Protein AF-A0A0D8J5M2-F1 (afdb_monomer_lite)

Structure (mmCIF, N/CA/C/O backbone):
data_AF-A0A0D8J5M2-F1
#
_entry.id   AF-A0A0D8J5M2-F1
#
loop_
_atom_site.group_PDB
_atom_site.id
_atom_site.type_symbol
_atom_site.label_atom_id
_atom_site.label_alt_id
_atom_site.label_comp_id
_atom_site.label_asym_id
_atom_site.label_entity_id
_atom_site.label_seq_id
_atom_site.pdbx_PDB_ins_code
_atom_site.Cartn_x
_atom_site.Cartn_y
_atom_site.Cartn_z
_atom_site.occupancy
_atom_site.B_iso_or_equiv
_atom_site.auth_seq_id
_atom_site.auth_comp_id
_atom_site.auth_asym_id
_atom_site.auth_atom_id
_atom_site.pdbx_PDB_model_num
ATOM 1 N N . MET A 1 1 ? -8.593 21.822 -14.504 1.00 43.41 1 MET A N 1
ATOM 2 C CA . MET A 1 1 ? -7.827 20.597 -14.839 1.00 43.41 1 MET A CA 1
ATOM 3 C C . MET A 1 1 ? -6.381 20.779 -14.399 1.00 43.41 1 MET A C 1
ATOM 5 O O . MET A 1 1 ? -5.735 21.691 -14.901 1.00 43.41 1 MET A O 1
ATOM 9 N N . LYS A 1 2 ? -5.856 19.946 -13.490 1.00 53.78 2 LYS A N 1
ATOM 10 C CA . LYS A 1 2 ? -4.398 19.861 -13.276 1.00 53.78 2 LYS A CA 1
ATOM 11 C C . LYS A 1 2 ? -3.745 19.222 -14.510 1.00 53.78 2 LYS A C 1
ATOM 13 O O . LYS A 1 2 ? -4.396 18.479 -15.243 1.00 53.78 2 LYS A O 1
ATOM 18 N N . ASN A 1 3 ? -2.484 19.548 -14.799 1.00 74.19 3 ASN A N 1
ATOM 19 C CA . ASN A 1 3 ? -1.869 19.196 -16.083 1.00 74.19 3 ASN A CA 1
ATOM 20 C C . ASN A 1 3 ? -1.479 17.703 -16.158 1.00 74.19 3 ASN A C 1
ATOM 22 O O . ASN A 1 3 ? -0.356 17.325 -15.826 1.00 74.19 3 ASN A O 1
ATOM 26 N N . THR A 1 4 ? -2.390 16.873 -16.674 1.00 76.62 4 THR A N 1
ATOM 27 C CA . THR A 1 4 ? -2.242 15.424 -16.921 1.00 76.62 4 THR A CA 1
ATOM 28 C C . THR A 1 4 ? -0.937 15.035 -17.629 1.00 76.62 4 THR A C 1
ATOM 30 O O . THR A 1 4 ? -0.375 13.969 -17.362 1.00 76.62 4 THR A O 1
ATOM 33 N N . CYS A 1 5 ? -0.419 15.887 -18.524 1.00 77.38 5 CYS A N 1
ATOM 34 C CA . CYS A 1 5 ? 0.849 15.647 -19.217 1.00 77.38 5 CYS A CA 1
ATOM 35 C C . CYS A 1 5 ? 2.054 15.773 -18.267 1.00 77.38 5 CYS A C 1
ATOM 37 O O . CYS A 1 5 ? 3.007 15.002 -18.382 1.00 77.38 5 CYS A O 1
ATOM 39 N N . SER A 1 6 ? 1.984 16.687 -17.294 1.00 90.06 6 SER A N 1
ATOM 40 C CA . SER A 1 6 ? 2.981 16.828 -16.228 1.00 90.06 6 SER A CA 1
ATOM 41 C C . SER A 1 6 ? 2.978 15.606 -15.306 1.00 90.06 6 SER A C 1
ATOM 43 O O . SER A 1 6 ? 3.996 14.926 -15.199 1.00 90.06 6 SER A O 1
ATOM 45 N N . THR A 1 7 ? 1.814 15.231 -14.759 1.00 93.88 7 THR A N 1
ATOM 46 C CA . THR A 1 7 ? 1.646 14.062 -13.870 1.00 93.88 7 THR A CA 1
ATOM 47 C C . THR A 1 7 ? 2.188 12.773 -14.502 1.00 93.88 7 THR A C 1
ATOM 49 O O . THR A 1 7 ? 2.921 12.015 -13.869 1.00 93.88 7 THR A O 1
ATOM 52 N N . ARG A 1 8 ? 1.915 12.558 -15.799 1.00 95.81 8 ARG A N 1
ATOM 53 C CA . ARG A 1 8 ? 2.454 11.441 -16.599 1.00 95.81 8 ARG A CA 1
ATOM 54 C C . ARG A 1 8 ? 3.984 11.433 -16.701 1.00 95.81 8 ARG A C 1
ATOM 56 O O . ARG A 1 8 ? 4.577 10.353 -16.717 1.00 95.81 8 ARG A O 1
ATOM 63 N N . LYS A 1 9 ? 4.615 12.602 -16.852 1.00 95.06 9 LYS A N 1
ATOM 64 C CA . LYS A 1 9 ? 6.078 12.743 -16.952 1.00 95.06 9 LYS A CA 1
ATOM 65 C C . LYS A 1 9 ? 6.739 12.573 -15.583 1.00 95.06 9 LYS A C 1
ATOM 67 O O . LYS A 1 9 ? 7.709 11.828 -15.475 1.00 95.06 9 LYS A O 1
ATOM 72 N N . GLU A 1 10 ? 6.183 13.195 -14.546 1.00 96.06 10 GLU A N 1
ATOM 73 C CA . GLU A 1 10 ? 6.689 13.119 -13.172 1.00 96.06 10 GLU A CA 1
ATOM 74 C C . GLU A 1 10 ? 6.654 11.680 -12.640 1.00 96.06 10 GLU A C 1
ATOM 76 O O . GLU A 1 10 ? 7.694 11.162 -12.239 1.00 96.06 10 GLU A O 1
ATOM 81 N N . ALA A 1 11 ? 5.523 10.976 -12.758 1.00 97.44 11 ALA A N 1
ATOM 82 C CA . ALA A 1 11 ? 5.398 9.594 -12.287 1.00 97.44 11 ALA A CA 1
ATOM 83 C C . ALA A 1 11 ? 6.370 8.621 -12.990 1.00 97.44 11 ALA A C 1
ATOM 85 O O . ALA A 1 11 ? 6.873 7.678 -12.382 1.00 97.44 11 ALA A O 1
ATOM 86 N N . ARG A 1 12 ? 6.693 8.869 -14.270 1.00 97.12 12 ARG A N 1
ATOM 87 C CA . ARG A 1 12 ? 7.719 8.110 -15.010 1.00 97.12 12 ARG A CA 1
ATOM 88 C C . ARG A 1 12 ? 9.141 8.432 -14.566 1.00 97.12 12 ARG A C 1
ATOM 90 O O . ARG A 1 12 ? 9.951 7.519 -14.494 1.00 97.12 12 ARG A O 1
ATOM 97 N N . SER A 1 13 ? 9.439 9.699 -14.288 1.00 96.44 13 SER A N 1
ATOM 98 C CA . SER A 1 13 ? 10.747 10.132 -13.781 1.00 96.44 13 SER A CA 1
ATOM 99 C C . SER A 1 13 ? 11.024 9.540 -12.395 1.00 96.44 13 SER A C 1
ATOM 101 O O . SER A 1 13 ? 12.103 9.012 -12.138 1.00 96.44 13 SER A O 1
ATOM 103 N N . LEU A 1 14 ? 10.012 9.550 -11.523 1.00 96.88 14 LEU A N 1
ATOM 104 C CA . LEU A 1 14 ? 10.112 9.039 -10.158 1.00 96.88 14 LEU A CA 1
ATOM 105 C C . LEU A 1 14 ? 10.182 7.507 -10.087 1.00 96.88 14 LEU A C 1
ATOM 107 O O . LEU A 1 14 ? 10.837 6.998 -9.183 1.00 96.88 14 LEU A O 1
ATOM 111 N N . LEU A 1 15 ? 9.606 6.765 -11.049 1.00 96.94 15 LEU A N 1
ATOM 112 C CA . LEU A 1 15 ? 9.691 5.293 -11.097 1.00 96.94 15 LEU A CA 1
ATOM 113 C C . LEU A 1 15 ? 11.137 4.780 -10.990 1.00 96.94 15 LEU A C 1
ATOM 115 O O . LEU A 1 15 ? 11.392 3.793 -10.306 1.00 96.94 15 LEU A O 1
ATOM 119 N N . PHE A 1 16 ? 12.075 5.453 -11.662 1.00 92.00 16 PHE A N 1
ATOM 120 C CA . PHE A 1 16 ? 13.491 5.072 -11.689 1.00 92.00 16 PHE A CA 1
ATOM 121 C C . PHE A 1 16 ? 14.298 5.612 -10.496 1.00 92.00 16 PHE A C 1
ATOM 123 O O . PHE A 1 16 ? 15.480 5.306 -10.386 1.00 92.00 16 PHE A O 1
ATOM 130 N N . LYS A 1 17 ? 13.676 6.404 -9.610 1.00 92.81 17 LYS A N 1
ATOM 131 C CA . LYS A 1 17 ? 14.294 6.960 -8.393 1.00 92.81 17 LYS A CA 1
ATOM 132 C C . LYS A 1 17 ? 13.765 6.328 -7.102 1.00 92.81 17 LYS A C 1
ATOM 134 O O . LYS A 1 17 ? 14.523 6.169 -6.159 1.00 92.81 17 LYS A O 1
ATOM 139 N N . LEU A 1 18 ? 12.473 5.992 -7.068 1.00 94.81 18 LEU A N 1
ATOM 140 C CA . LEU A 1 18 ? 11.727 5.583 -5.868 1.00 94.81 18 LEU A CA 1
ATOM 141 C C . LEU A 1 18 ? 11.025 4.218 -6.022 1.00 94.81 18 LEU A C 1
ATOM 143 O O . LEU A 1 18 ? 10.258 3.798 -5.156 1.00 94.81 18 LEU A O 1
ATOM 147 N N . GLY A 1 19 ? 11.207 3.542 -7.160 1.00 96.19 19 GLY A N 1
ATOM 148 C CA . GLY A 1 19 ? 10.399 2.381 -7.529 1.00 96.19 19 GLY A CA 1
ATOM 149 C C . GLY A 1 19 ? 8.933 2.735 -7.801 1.00 96.19 19 GLY A C 1
ATOM 150 O O . GLY A 1 19 ? 8.537 3.899 -7.857 1.00 96.19 19 GLY A O 1
ATOM 151 N N . CYS A 1 20 ? 8.097 1.717 -8.021 1.00 97.75 20 CYS A N 1
ATOM 152 C CA . CYS A 1 20 ? 6.697 1.927 -8.398 1.00 97.75 20 CYS A CA 1
ATOM 153 C C . CYS A 1 20 ? 5.787 2.337 -7.231 1.00 97.75 20 CYS A C 1
ATOM 155 O O . CYS A 1 20 ? 4.764 2.969 -7.488 1.00 97.75 20 CYS A O 1
ATOM 157 N N . THR A 1 21 ? 6.155 2.024 -5.985 1.00 98.44 21 THR A N 1
ATOM 158 C CA . THR A 1 21 ? 5.413 2.453 -4.791 1.00 98.44 21 THR A CA 1
ATOM 159 C C . THR A 1 21 ? 5.675 3.920 -4.481 1.00 98.44 21 THR A C 1
ATOM 161 O O . THR A 1 21 ? 4.747 4.729 -4.539 1.00 98.44 21 THR A O 1
ATOM 164 N N . GLY A 1 22 ? 6.938 4.290 -4.252 1.00 98.00 22 GLY A N 1
ATOM 165 C CA . GLY A 1 22 ? 7.308 5.656 -3.889 1.00 98.00 22 GLY A CA 1
ATOM 166 C C . GLY A 1 22 ? 6.952 6.659 -4.981 1.00 98.00 22 GLY A C 1
ATOM 167 O O . GLY A 1 22 ? 6.474 7.742 -4.674 1.00 98.00 22 GLY A O 1
ATOM 168 N N . ALA A 1 23 ? 7.045 6.277 -6.260 1.00 98.25 23 ALA A N 1
ATOM 169 C CA . ALA A 1 23 ? 6.615 7.130 -7.367 1.00 98.25 23 ALA A CA 1
ATOM 170 C C . ALA A 1 23 ? 5.098 7.399 -7.413 1.00 98.25 23 ALA A C 1
ATOM 172 O O . ALA A 1 23 ? 4.704 8.477 -7.859 1.00 98.25 23 ALA A O 1
ATOM 173 N N . LEU A 1 24 ? 4.243 6.464 -6.973 1.00 98.44 24 LEU A N 1
ATOM 174 C CA . LEU A 1 24 ? 2.800 6.725 -6.863 1.00 98.44 24 LEU A CA 1
ATOM 175 C C . LEU A 1 24 ? 2.481 7.554 -5.624 1.00 98.44 24 LEU A C 1
ATOM 177 O O . LEU A 1 24 ? 1.751 8.537 -5.742 1.00 98.44 24 LEU A O 1
ATOM 181 N N . PHE A 1 25 ? 3.065 7.201 -4.475 1.00 98.62 25 PHE A N 1
ATOM 182 C CA . PHE A 1 25 ? 2.900 7.963 -3.239 1.00 98.62 25 PHE A CA 1
ATOM 183 C C . PHE A 1 25 ? 3.314 9.428 -3.444 1.00 98.62 25 PHE A C 1
ATOM 185 O O . PHE A 1 25 ? 2.508 10.328 -3.231 1.00 98.62 25 PHE A O 1
ATOM 192 N N . ALA A 1 26 ? 4.513 9.663 -3.983 1.00 98.19 26 ALA A N 1
ATOM 193 C CA . ALA A 1 26 ? 5.040 10.982 -4.323 1.00 98.19 26 ALA A CA 1
ATOM 194 C C . ALA A 1 26 ? 4.087 11.817 -5.191 1.00 98.19 26 ALA A C 1
ATOM 196 O O . ALA A 1 26 ? 3.911 13.010 -4.957 1.00 98.19 26 ALA A O 1
ATOM 197 N N . VAL A 1 27 ? 3.482 11.210 -6.217 1.00 98.06 27 VAL A N 1
ATOM 198 C CA . VAL A 1 27 ? 2.627 11.919 -7.182 1.00 98.06 27 VAL A CA 1
ATOM 199 C C . VAL A 1 27 ? 1.239 12.203 -6.616 1.00 98.06 27 VAL A C 1
ATOM 201 O O . VAL A 1 27 ? 0.724 13.305 -6.807 1.00 98.06 27 VAL A O 1
ATOM 204 N N . VAL A 1 28 ? 0.646 11.244 -5.901 1.00 98.00 28 VAL A N 1
ATOM 205 C CA . VAL A 1 28 ? -0.673 11.412 -5.280 1.00 98.00 28 VAL A CA 1
ATOM 206 C C . VAL A 1 28 ? -0.583 12.354 -4.074 1.00 98.00 28 VAL A C 1
ATOM 208 O O . VAL A 1 28 ? -1.384 13.275 -3.977 1.00 98.00 28 VAL A O 1
ATOM 211 N N . ASN A 1 29 ? 0.432 12.233 -3.213 1.00 96.94 29 ASN A N 1
ATOM 212 C CA . ASN A 1 29 ? 0.612 13.123 -2.059 1.00 96.94 29 ASN A CA 1
ATOM 213 C C . ASN A 1 29 ? 0.941 14.568 -2.505 1.00 96.94 29 ASN A C 1
ATOM 215 O O . ASN A 1 29 ? 0.326 15.520 -2.018 1.00 96.94 29 ASN A O 1
ATOM 219 N N . LYS A 1 30 ? 1.789 14.747 -3.538 1.00 96.88 30 LYS A N 1
ATOM 220 C CA . LYS A 1 30 ? 2.064 16.070 -4.145 1.00 96.88 30 LYS A CA 1
ATOM 221 C C . LYS A 1 30 ? 0.813 16.724 -4.711 1.00 96.88 30 LYS A C 1
ATOM 223 O O . LYS A 1 30 ? 0.696 17.948 -4.685 1.00 96.88 30 LYS A O 1
ATOM 228 N N . ASN A 1 31 ? -0.130 15.935 -5.221 1.00 95.94 31 ASN A N 1
ATOM 229 C CA . ASN A 1 31 ? -1.379 16.474 -5.735 1.00 95.94 31 ASN A CA 1
ATOM 230 C C . ASN A 1 31 ? -2.201 17.208 -4.656 1.00 95.94 31 ASN A C 1
ATOM 232 O O . ASN A 1 31 ? -2.911 18.162 -4.985 1.00 95.94 31 ASN A O 1
ATOM 236 N N . PHE A 1 32 ? -2.051 16.808 -3.392 1.00 95.50 32 PHE A N 1
ATOM 237 C CA . PHE A 1 32 ? -2.632 17.452 -2.211 1.00 95.50 32 PHE A CA 1
ATOM 238 C C . PHE A 1 32 ? -1.666 18.441 -1.525 1.00 95.50 32 PHE A C 1
ATOM 240 O O . PHE A 1 32 ? -1.864 18.830 -0.379 1.00 95.50 32 PHE A O 1
ATOM 247 N N . GLY A 1 33 ? -0.614 18.871 -2.232 1.00 95.19 33 GLY A N 1
ATOM 248 C CA . GLY A 1 33 ? 0.357 19.865 -1.764 1.00 95.19 33 GLY A CA 1
ATOM 249 C C . GLY A 1 33 ? 1.487 19.317 -0.889 1.00 95.19 33 GLY A C 1
ATOM 250 O O . GLY A 1 33 ? 2.296 20.105 -0.413 1.00 95.19 33 GLY A O 1
ATOM 251 N N . GLN A 1 34 ? 1.573 17.998 -0.688 1.00 94.81 34 GLN A N 1
ATOM 252 C CA . GLN A 1 34 ? 2.466 17.385 0.301 1.00 94.81 34 GLN A CA 1
ATOM 253 C C . GLN A 1 34 ? 3.622 16.603 -0.331 1.00 94.81 34 GLN A C 1
ATOM 255 O O . GLN A 1 34 ? 3.474 15.963 -1.372 1.00 94.81 34 GLN A O 1
ATOM 260 N N . ARG A 1 35 ? 4.788 16.613 0.317 1.00 91.44 35 ARG A N 1
ATOM 261 C CA . ARG A 1 35 ? 5.958 15.805 -0.054 1.00 91.44 35 ARG A CA 1
ATOM 262 C C . ARG A 1 35 ? 6.641 15.290 1.204 1.00 91.44 35 ARG A C 1
ATOM 264 O O . ARG A 1 35 ? 6.767 16.032 2.168 1.00 91.44 35 ARG A O 1
ATOM 271 N N . ASP A 1 36 ? 7.073 14.035 1.166 1.00 94.25 36 ASP A N 1
ATOM 272 C CA . ASP A 1 36 ? 7.697 13.352 2.298 1.00 94.25 36 ASP A CA 1
ATOM 273 C C . ASP A 1 36 ? 8.743 12.374 1.751 1.00 94.25 36 ASP A C 1
ATOM 275 O O . ASP A 1 36 ? 8.400 11.321 1.208 1.00 94.25 36 ASP A O 1
ATOM 279 N N . SER A 1 37 ? 10.021 12.758 1.825 1.00 92.44 37 SER A N 1
ATOM 280 C CA . SER A 1 37 ? 11.123 11.969 1.267 1.00 92.44 37 SER A CA 1
ATOM 281 C C . SER A 1 37 ? 11.340 10.658 2.009 1.00 92.44 37 SER A C 1
ATOM 283 O O . SER A 1 37 ? 11.702 9.668 1.375 1.00 92.44 37 SER A O 1
ATOM 285 N N . GLU A 1 38 ? 11.098 10.620 3.320 1.00 92.62 38 GLU A N 1
ATOM 286 C CA . GLU A 1 38 ? 11.387 9.439 4.129 1.00 92.62 38 GLU A CA 1
ATOM 287 C C . GLU A 1 38 ? 10.295 8.383 3.965 1.00 92.62 38 GLU A C 1
ATOM 289 O O . GLU A 1 38 ? 10.617 7.201 3.831 1.00 92.62 38 GLU A O 1
ATOM 294 N N . VAL A 1 39 ? 9.027 8.791 3.834 1.00 94.94 39 VAL A N 1
ATOM 295 C CA . VAL A 1 39 ? 7.952 7.879 3.417 1.00 94.94 39 VAL A CA 1
ATOM 296 C C . VAL A 1 39 ? 8.173 7.409 1.977 1.00 94.94 39 VAL A C 1
ATOM 298 O O . VAL A 1 39 ? 8.135 6.203 1.731 1.00 94.94 39 VAL A O 1
ATOM 301 N N . GLU A 1 40 ? 8.474 8.313 1.030 1.00 95.00 40 GLU A N 1
ATOM 302 C CA . GLU A 1 40 ? 8.782 7.961 -0.371 1.00 95.00 40 GLU A CA 1
ATOM 303 C C . GLU A 1 40 ? 9.868 6.871 -0.462 1.00 95.00 40 GLU A C 1
ATOM 305 O O . GLU A 1 40 ? 9.684 5.864 -1.153 1.00 95.00 40 GLU A O 1
ATOM 310 N N . LYS A 1 41 ? 10.959 7.044 0.289 1.00 92.25 41 LYS A N 1
ATOM 311 C CA . LYS A 1 41 ? 12.128 6.157 0.399 1.00 92.25 41 LYS A CA 1
ATOM 312 C C . LYS A 1 41 ? 11.809 4.817 1.075 1.00 92.25 41 LYS A C 1
ATOM 314 O O . LYS A 1 41 ? 12.138 3.762 0.530 1.00 92.25 41 LYS A O 1
ATOM 319 N N . ALA A 1 42 ? 11.113 4.832 2.214 1.00 96.06 42 ALA A N 1
ATOM 320 C CA . ALA A 1 42 ? 10.756 3.627 2.968 1.00 96.06 42 ALA A CA 1
ATOM 321 C C . ALA A 1 42 ? 9.792 2.684 2.219 1.00 96.06 42 ALA A C 1
ATOM 323 O O . ALA A 1 42 ? 9.697 1.503 2.549 1.00 96.06 42 ALA A O 1
ATOM 324 N N . THR A 1 43 ? 9.109 3.153 1.168 1.00 96.81 43 THR A N 1
ATOM 325 C CA . THR A 1 43 ? 8.201 2.309 0.369 1.00 96.81 43 THR A CA 1
ATOM 326 C C . THR A 1 43 ? 8.876 1.276 -0.552 1.00 96.81 43 THR A C 1
ATOM 328 O O . THR A 1 43 ? 8.174 0.430 -1.121 1.00 96.81 43 THR A O 1
ATOM 331 N N . GLY A 1 44 ? 10.207 1.317 -0.722 1.00 95.88 44 GLY A N 1
ATOM 332 C CA . GLY A 1 44 ? 10.963 0.445 -1.638 1.00 95.88 44 GLY A CA 1
ATOM 333 C C . GLY A 1 44 ? 10.583 -1.046 -1.554 1.00 95.88 44 GLY A C 1
ATOM 334 O O . GLY A 1 44 ? 10.165 -1.609 -2.571 1.00 95.88 44 GLY A O 1
ATOM 335 N N . PRO A 1 45 ? 10.594 -1.670 -0.358 1.00 97.38 45 PRO A N 1
ATOM 336 C CA . PRO A 1 45 ? 10.195 -3.066 -0.143 1.00 97.38 45 PRO A CA 1
ATOM 337 C C . PRO A 1 45 ? 8.768 -3.467 -0.557 1.00 97.38 45 PRO A C 1
ATOM 339 O O . PRO A 1 45 ? 8.501 -4.659 -0.680 1.00 97.38 45 PRO A O 1
ATOM 342 N N . LEU A 1 46 ? 7.845 -2.535 -0.826 1.00 98.00 46 LEU A N 1
ATOM 343 C CA . LEU A 1 46 ? 6.515 -2.866 -1.372 1.00 98.00 46 LEU A CA 1
ATOM 344 C C . LEU A 1 46 ? 6.516 -3.024 -2.908 1.00 98.00 46 LEU A C 1
ATOM 346 O O . LEU A 1 46 ? 5.561 -3.540 -3.498 1.00 98.00 46 LEU A O 1
ATOM 350 N N . CYS A 1 47 ? 7.595 -2.609 -3.577 1.00 97.12 47 CYS A N 1
ATOM 351 C CA . CYS A 1 47 ? 7.762 -2.768 -5.018 1.00 97.12 47 CYS A CA 1
ATOM 352 C C . CYS A 1 47 ? 7.930 -4.241 -5.432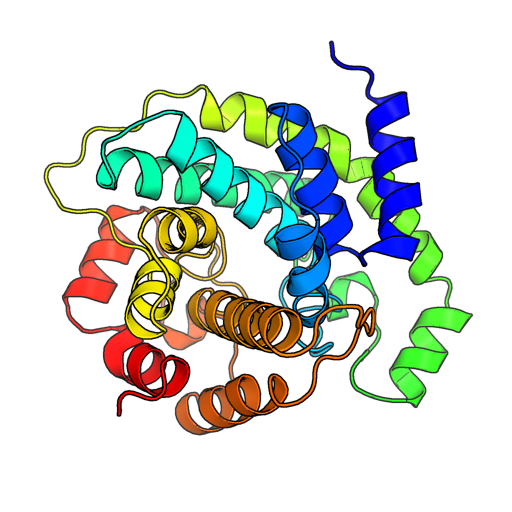 1.00 97.12 47 CYS A C 1
ATOM 354 O O . CYS A 1 47 ? 8.218 -5.128 -4.631 1.00 97.12 47 CYS A O 1
ATOM 356 N N . GLY A 1 48 ? 7.725 -4.515 -6.724 1.00 96.44 48 GLY A N 1
ATOM 357 C CA . GLY A 1 48 ? 7.791 -5.875 -7.275 1.00 96.44 48 GLY A CA 1
ATOM 358 C C . GLY A 1 48 ? 6.665 -6.808 -6.807 1.00 96.44 48 GLY A C 1
ATOM 359 O O . GLY A 1 48 ? 6.662 -7.973 -7.186 1.00 96.44 48 GLY A O 1
ATOM 360 N N . GLY A 1 49 ? 5.701 -6.300 -6.030 1.00 96.38 49 GLY A N 1
ATOM 361 C CA . GLY A 1 49 ? 4.587 -7.070 -5.481 1.00 96.38 49 GLY A CA 1
ATOM 362 C C . GLY A 1 49 ? 4.857 -7.597 -4.076 1.00 96.38 49 GLY A C 1
ATOM 363 O O . GLY A 1 49 ? 4.735 -8.799 -3.878 1.00 96.38 49 GLY A O 1
ATOM 364 N N . ILE A 1 50 ? 5.244 -6.689 -3.165 1.00 96.69 50 ILE A N 1
ATOM 365 C CA . ILE A 1 50 ? 5.779 -6.910 -1.807 1.00 96.69 50 ILE A CA 1
ATOM 366 C C . ILE A 1 50 ? 6.983 -7.871 -1.743 1.00 96.69 50 ILE A C 1
ATOM 368 O O . ILE A 1 50 ? 6.892 -9.052 -2.052 1.00 96.69 50 ILE A O 1
ATOM 372 N N . LEU A 1 51 ? 8.151 -7.335 -1.374 1.00 96.31 51 LEU A N 1
ATOM 373 C CA . LEU A 1 51 ? 9.444 -8.035 -1.304 1.00 96.31 51 LEU A CA 1
ATOM 374 C C . LEU A 1 51 ? 9.779 -8.849 -2.571 1.00 96.31 51 LEU A C 1
ATOM 376 O O . LEU A 1 51 ? 10.402 -9.905 -2.508 1.00 96.31 51 LEU A O 1
ATOM 380 N N . GLN A 1 52 ? 9.366 -8.322 -3.733 1.00 96.19 52 GLN A N 1
ATOM 381 C CA . GLN A 1 52 ? 9.496 -8.939 -5.062 1.00 96.19 52 GLN A CA 1
ATOM 382 C C . GLN A 1 52 ? 8.737 -10.271 -5.260 1.00 96.19 52 GLN A C 1
ATOM 384 O O . GLN A 1 52 ? 8.882 -10.903 -6.312 1.00 96.19 52 GLN A O 1
ATOM 389 N N . GLU A 1 53 ? 7.859 -10.652 -4.323 1.00 96.06 53 GLU A N 1
ATOM 390 C CA . GLU A 1 53 ? 7.042 -11.873 -4.391 1.00 96.06 53 GLU A CA 1
ATOM 391 C C . GLU A 1 53 ? 5.866 -11.787 -5.373 1.00 96.06 53 GLU A C 1
ATOM 393 O O . GLU A 1 53 ? 5.120 -12.746 -5.557 1.00 96.06 53 GLU A O 1
ATOM 398 N N . GLY A 1 54 ? 5.708 -10.672 -6.085 1.00 97.38 54 GLY A N 1
ATOM 399 C CA . GLY A 1 54 ? 4.815 -10.607 -7.232 1.00 97.38 54 GLY A CA 1
ATOM 400 C C . GLY A 1 54 ? 3.323 -10.491 -6.907 1.00 97.38 54 GLY A C 1
ATOM 401 O O . GLY A 1 54 ? 2.513 -10.551 -7.831 1.00 97.38 54 GLY A O 1
ATOM 402 N N . HIS A 1 55 ? 2.941 -10.276 -5.649 1.00 97.50 55 HIS A N 1
ATOM 403 C CA . HIS A 1 55 ? 1.558 -9.976 -5.271 1.00 97.50 55 HIS A CA 1
ATOM 404 C C . HIS A 1 55 ? 1.193 -8.507 -5.600 1.00 97.50 55 HIS A C 1
ATOM 406 O O . HIS A 1 55 ? 1.778 -7.904 -6.505 1.00 97.50 55 HIS A O 1
ATOM 412 N N . GLN A 1 56 ? 0.216 -7.934 -4.889 1.00 98.00 56 GLN A N 1
ATOM 413 C CA . GLN A 1 56 ? -0.344 -6.584 -5.053 1.00 98.00 56 GLN A CA 1
ATOM 414 C C . GLN A 1 56 ? 0.664 -5.526 -5.536 1.00 98.00 56 GLN A C 1
ATOM 416 O O . GLN A 1 56 ? 1.711 -5.308 -4.924 1.00 98.00 56 GLN A O 1
ATOM 421 N N . CYS A 1 57 ? 0.351 -4.859 -6.649 1.00 98.56 57 CYS A N 1
ATOM 422 C CA . CYS A 1 57 ? 1.260 -3.948 -7.339 1.00 98.56 57 CYS A CA 1
ATOM 423 C C . CYS A 1 57 ? 1.699 -2.770 -6.454 1.00 98.56 57 CYS A C 1
ATOM 425 O O . CYS A 1 57 ? 0.862 -2.085 -5.869 1.00 98.56 57 CYS A O 1
ATOM 427 N N . GLY A 1 58 ? 3.002 -2.451 -6.462 1.00 98.44 58 GLY A N 1
ATOM 428 C CA . GLY A 1 58 ? 3.574 -1.280 -5.776 1.00 98.44 58 GLY A CA 1
ATOM 429 C C . GLY A 1 58 ? 2.826 0.028 -6.045 1.00 98.44 58 GLY A C 1
ATOM 430 O O . GLY A 1 58 ? 2.627 0.825 -5.137 1.00 98.44 58 GLY A O 1
ATOM 431 N N . MET A 1 59 ? 2.304 0.214 -7.262 1.00 98.75 59 MET A N 1
ATOM 432 C CA . MET A 1 59 ? 1.508 1.398 -7.608 1.00 98.75 59 MET A CA 1
ATOM 433 C C . MET A 1 59 ? 0.269 1.556 -6.703 1.00 98.75 59 MET A C 1
ATOM 435 O O . MET A 1 59 ? -0.023 2.662 -6.255 1.00 98.75 59 MET A O 1
ATOM 439 N N . LEU A 1 60 ? -0.426 0.458 -6.387 1.00 98.81 60 LEU A N 1
ATOM 440 C CA . LEU A 1 60 ? -1.607 0.474 -5.520 1.00 98.81 60 LEU A CA 1
ATOM 441 C C . LEU A 1 60 ? -1.240 0.668 -4.047 1.00 98.81 60 LEU A C 1
ATOM 443 O O . LEU A 1 60 ? -1.892 1.466 -3.380 1.00 98.81 60 LEU A O 1
ATOM 447 N N . TRP A 1 61 ? -0.160 0.037 -3.568 1.00 98.81 61 TRP A N 1
ATOM 448 C CA . TRP A 1 61 ? 0.396 0.327 -2.240 1.00 98.81 61 TRP A CA 1
ATOM 449 C C . TRP A 1 61 ? 0.703 1.827 -2.077 1.00 98.81 61 TRP A C 1
ATOM 451 O O . TRP A 1 61 ? 0.298 2.439 -1.094 1.00 98.81 61 TRP A O 1
ATOM 461 N N . GLY A 1 62 ? 1.364 2.448 -3.060 1.00 98.75 62 GLY A N 1
ATOM 462 C CA . GLY A 1 62 ? 1.767 3.856 -2.987 1.00 98.75 62 GLY A CA 1
ATOM 463 C C . GLY A 1 62 ? 0.588 4.826 -3.053 1.00 98.75 62 GLY A C 1
ATOM 464 O O . GLY A 1 62 ? 0.540 5.798 -2.301 1.00 98.75 62 GLY A O 1
ATOM 465 N N . ALA A 1 63 ? -0.388 4.548 -3.921 1.00 98.81 63 ALA A N 1
ATOM 466 C CA . ALA A 1 63 ? -1.588 5.371 -4.044 1.00 98.81 63 ALA A CA 1
ATOM 467 C C . ALA A 1 63 ? -2.484 5.277 -2.794 1.00 98.81 63 ALA A C 1
ATOM 469 O O . ALA A 1 63 ? -2.951 6.305 -2.309 1.00 98.81 63 ALA A O 1
ATOM 470 N N . ALA A 1 64 ? -2.676 4.075 -2.235 1.00 98.81 64 ALA A N 1
ATOM 471 C CA . ALA A 1 64 ? -3.463 3.878 -1.016 1.00 98.81 64 ALA A CA 1
ATOM 472 C C . ALA A 1 64 ? -2.798 4.502 0.227 1.00 98.81 64 ALA A C 1
ATOM 474 O O . ALA A 1 64 ? -3.496 5.074 1.061 1.00 98.81 64 ALA A O 1
ATOM 475 N N . LEU A 1 65 ? -1.461 4.471 0.320 1.00 98.69 65 LEU A N 1
ATOM 476 C CA . LEU A 1 65 ? -0.705 5.137 1.390 1.00 98.69 65 LEU A CA 1
ATOM 477 C C . LEU A 1 65 ? -0.881 6.667 1.337 1.00 98.69 65 LEU A C 1
ATOM 479 O O . LEU A 1 65 ? -1.100 7.314 2.357 1.00 98.69 65 LEU A O 1
ATOM 483 N N . ALA A 1 66 ? -0.850 7.257 0.136 1.00 98.50 66 ALA A N 1
ATOM 484 C CA . ALA A 1 66 ? -1.093 8.690 -0.042 1.00 98.50 66 ALA A CA 1
ATOM 485 C C . ALA A 1 66 ? -2.561 9.076 0.217 1.00 98.50 66 ALA A C 1
ATOM 487 O O . ALA A 1 66 ? -2.824 10.156 0.743 1.00 98.50 66 ALA A O 1
ATOM 488 N N . ALA A 1 67 ? -3.512 8.193 -0.108 1.00 98.25 67 ALA A N 1
ATOM 489 C CA . ALA A 1 67 ? -4.922 8.382 0.224 1.00 98.25 67 ALA A CA 1
ATOM 490 C C . ALA A 1 67 ? -5.169 8.367 1.743 1.00 98.25 67 ALA A C 1
ATOM 492 O O . ALA A 1 67 ? -5.876 9.239 2.242 1.00 98.25 67 ALA A O 1
ATOM 493 N N . GLY A 1 68 ? -4.545 7.444 2.486 1.00 98.00 68 GLY A N 1
ATOM 494 C CA . GLY A 1 68 ? -4.603 7.429 3.953 1.00 98.00 68 GLY A CA 1
ATOM 495 C C . GLY A 1 68 ? -3.988 8.682 4.582 1.00 98.00 68 GLY A C 1
ATOM 496 O O . GLY A 1 68 ? -4.590 9.286 5.470 1.00 98.00 68 GLY A O 1
ATOM 497 N N . ALA A 1 69 ? -2.833 9.130 4.069 1.00 97.38 69 ALA A N 1
ATOM 498 C CA . ALA A 1 69 ? -2.193 10.372 4.511 1.00 97.38 69 ALA A CA 1
ATOM 499 C C . ALA A 1 69 ? -3.115 11.594 4.338 1.00 97.38 69 ALA A C 1
ATOM 501 O O . ALA A 1 69 ? -3.160 12.473 5.195 1.00 97.38 69 ALA A O 1
ATOM 502 N N . GLU A 1 70 ? -3.856 11.660 3.229 1.00 97.75 70 GLU A N 1
ATOM 503 C CA . GLU A 1 70 ? -4.770 12.765 2.940 1.00 97.75 70 GLU A CA 1
ATOM 504 C C . GLU A 1 70 ? -6.094 12.668 3.714 1.00 97.75 70 GLU A C 1
ATOM 506 O O . GLU A 1 70 ? -6.594 13.690 4.185 1.00 97.75 70 GLU A O 1
ATOM 511 N N . ALA A 1 71 ? -6.630 11.464 3.934 1.00 96.50 71 ALA A N 1
ATOM 512 C CA . ALA A 1 71 ? -7.804 11.259 4.784 1.00 96.50 71 ALA A CA 1
ATOM 513 C C . ALA A 1 71 ? -7.558 11.755 6.226 1.00 96.50 71 ALA A C 1
ATOM 515 O O . ALA A 1 71 ? -8.388 12.485 6.769 1.00 96.50 71 ALA A O 1
ATOM 516 N N . ASN A 1 72 ? -6.376 11.473 6.796 1.00 94.38 72 ASN A N 1
ATOM 517 C CA . ASN A 1 72 ? -5.947 11.964 8.118 1.00 94.38 72 ASN A CA 1
ATOM 518 C C . ASN A 1 72 ? -5.844 13.503 8.222 1.00 94.38 72 ASN A C 1
ATOM 520 O O . ASN A 1 72 ? -5.910 14.082 9.310 1.00 94.38 72 ASN A O 1
ATOM 524 N N . ARG A 1 73 ? -5.657 14.192 7.090 1.00 94.75 73 ARG A N 1
ATOM 525 C CA . ARG A 1 73 ? -5.592 15.660 7.039 1.00 94.75 73 ARG A CA 1
ATOM 526 C C . ARG A 1 73 ? -6.967 16.309 6.893 1.00 94.75 73 ARG A C 1
ATOM 528 O O . ARG A 1 73 ? -7.147 17.424 7.375 1.00 94.75 73 ARG A O 1
ATOM 535 N N . ARG A 1 74 ? -7.927 15.624 6.260 1.00 93.38 74 ARG A N 1
ATOM 536 C CA . ARG A 1 74 ? -9.273 16.152 5.961 1.00 93.38 74 ARG A CA 1
ATOM 537 C C . ARG A 1 74 ? -10.241 16.128 7.137 1.00 93.38 74 ARG A C 1
ATOM 539 O O . ARG A 1 74 ? -11.150 16.949 7.175 1.00 93.38 74 ARG A O 1
ATOM 546 N N . THR A 1 75 ? -10.052 15.223 8.091 1.00 90.44 75 THR A N 1
ATOM 547 C CA . THR A 1 75 ? -10.878 15.136 9.302 1.00 90.44 75 THR A CA 1
ATOM 548 C C . THR A 1 75 ? -10.018 14.847 10.531 1.00 90.44 75 THR A C 1
ATOM 550 O O . THR A 1 75 ? -8.891 14.370 10.417 1.00 90.44 75 THR A O 1
ATOM 553 N N . LYS A 1 76 ? -10.540 15.179 11.717 1.00 82.94 76 LYS A N 1
ATOM 554 C CA . LYS A 1 76 ? -9.942 14.836 13.018 1.00 82.94 76 LYS A CA 1
ATOM 555 C C . LYS A 1 76 ? -10.673 13.704 13.741 1.00 82.94 76 LYS A C 1
ATOM 557 O O . LYS A 1 76 ? -10.205 13.279 14.791 1.00 82.94 76 LYS A O 1
ATOM 562 N N . ASP A 1 77 ? -11.761 13.190 13.166 1.00 91.44 77 ASP A N 1
ATOM 563 C CA . ASP A 1 77 ? -12.377 11.936 13.600 1.00 91.44 77 ASP A CA 1
ATOM 564 C C . ASP A 1 77 ? -11.628 10.728 12.991 1.00 91.44 77 ASP A C 1
ATOM 566 O O . ASP A 1 77 ? -11.592 10.597 11.761 1.00 91.44 77 ASP A O 1
ATOM 570 N N . PRO A 1 78 ? -11.055 9.824 13.813 1.00 91.12 78 PRO A N 1
ATOM 571 C CA . PRO A 1 78 ? -10.411 8.608 13.329 1.00 91.12 78 PRO A CA 1
ATOM 572 C C . PRO A 1 78 ? -11.350 7.645 12.591 1.00 91.12 78 PRO A C 1
ATOM 574 O O . PRO A 1 78 ? -10.877 6.945 11.695 1.00 91.12 78 PRO A O 1
ATOM 577 N N . ASN A 1 79 ? -12.650 7.597 12.914 1.00 93.06 79 ASN A N 1
ATOM 578 C CA . ASN A 1 79 ? -13.596 6.701 12.236 1.00 93.06 79 ASN A CA 1
ATOM 579 C C . ASN A 1 79 ? -13.812 7.155 10.788 1.00 93.06 79 ASN A C 1
ATOM 581 O O . ASN A 1 79 ? -13.559 6.391 9.853 1.00 93.06 79 ASN A O 1
ATOM 585 N N . ALA A 1 80 ? -14.187 8.423 10.600 1.00 93.75 80 ALA A N 1
ATOM 586 C CA . ALA A 1 80 ? -14.313 9.060 9.296 1.00 93.75 80 ALA A CA 1
ATOM 587 C C . ALA A 1 80 ? -13.005 8.995 8.486 1.00 93.75 80 ALA A C 1
ATOM 589 O O . ALA A 1 80 ? -13.046 8.666 7.301 1.00 93.75 80 ALA A O 1
ATOM 590 N N . ALA A 1 81 ? -11.843 9.241 9.108 1.00 94.75 81 ALA A N 1
ATOM 591 C CA . ALA A 1 81 ? -10.545 9.126 8.436 1.00 94.75 81 ALA A CA 1
ATOM 592 C C . ALA A 1 81 ? -10.255 7.687 7.970 1.00 94.75 81 ALA A C 1
ATOM 594 O O . ALA A 1 81 ? -9.857 7.483 6.821 1.00 94.75 81 ALA A O 1
ATOM 595 N N . THR A 1 82 ? -10.504 6.687 8.824 1.00 96.44 82 THR A N 1
ATOM 596 C CA . THR A 1 82 ? -10.283 5.268 8.495 1.00 96.44 82 THR A CA 1
ATOM 597 C C . THR A 1 82 ? -11.217 4.823 7.373 1.00 96.44 82 THR A C 1
ATOM 599 O O . THR A 1 82 ? -10.758 4.242 6.391 1.00 96.44 82 THR A O 1
ATOM 602 N N . SER A 1 83 ? -12.512 5.139 7.474 1.00 96.19 83 SER A N 1
ATOM 603 C CA . SER A 1 83 ? -13.510 4.805 6.451 1.00 96.19 83 SER A CA 1
ATOM 604 C C . SER A 1 83 ? -13.164 5.441 5.098 1.00 96.19 83 SER A C 1
ATOM 606 O O . SER A 1 83 ? -13.097 4.743 4.085 1.00 96.19 83 SER A O 1
ATOM 608 N N . LEU A 1 84 ? -12.810 6.734 5.084 1.00 96.69 84 LEU A N 1
ATOM 609 C CA . LEU A 1 84 ? -12.434 7.468 3.871 1.00 96.69 84 LEU A CA 1
ATOM 610 C C . LEU A 1 84 ? -11.134 6.957 3.227 1.00 96.69 84 LEU A C 1
ATOM 612 O O . LEU A 1 84 ? -11.022 6.906 1.998 1.00 96.69 84 LEU A O 1
ATOM 616 N N . ALA A 1 85 ? -10.150 6.554 4.036 1.00 97.94 85 ALA A N 1
ATOM 617 C CA . ALA A 1 85 ? -8.921 5.934 3.549 1.00 97.94 85 ALA A CA 1
ATOM 618 C C . ALA A 1 85 ? -9.194 4.568 2.896 1.00 97.94 85 ALA A C 1
ATOM 620 O O . ALA A 1 85 ? -8.615 4.253 1.855 1.00 97.94 85 ALA A O 1
ATOM 621 N N . ILE A 1 86 ? -10.088 3.766 3.484 1.00 98.31 86 ILE A N 1
ATOM 622 C CA . ILE A 1 86 ? -10.472 2.443 2.975 1.00 98.31 86 ILE A CA 1
ATOM 623 C C . ILE A 1 86 ? -11.297 2.562 1.686 1.00 98.31 86 ILE A C 1
ATOM 625 O O . ILE A 1 86 ? -10.979 1.883 0.707 1.00 98.31 86 ILE A O 1
ATOM 629 N N . SER A 1 87 ? -12.306 3.435 1.642 1.00 97.56 87 SER A N 1
ATOM 630 C CA . SER A 1 87 ? -13.133 3.643 0.446 1.00 97.56 87 SER A CA 1
ATOM 631 C C . SER A 1 87 ? -12.326 4.239 -0.711 1.00 97.56 87 SER A C 1
ATOM 633 O O . SER A 1 87 ? -12.382 3.724 -1.825 1.00 97.56 87 SER A O 1
ATOM 635 N N . THR A 1 88 ? -11.457 5.221 -0.449 1.00 98.50 88 THR A N 1
ATOM 636 C CA . THR A 1 88 ? -10.546 5.752 -1.480 1.00 98.50 88 THR A CA 1
ATOM 637 C C . THR A 1 88 ? -9.574 4.682 -1.988 1.00 98.50 88 THR A C 1
ATOM 639 O O . THR A 1 88 ? -9.295 4.613 -3.185 1.00 98.50 88 THR A O 1
ATOM 642 N N . ALA A 1 89 ? -9.063 3.811 -1.111 1.00 98.75 89 ALA A N 1
ATOM 643 C CA . ALA A 1 89 ? -8.201 2.704 -1.521 1.00 98.75 89 ALA A CA 1
ATOM 644 C C . ALA A 1 89 ? -8.939 1.652 -2.372 1.00 98.75 89 ALA A C 1
ATOM 646 O O . ALA A 1 89 ? -8.320 1.061 -3.260 1.00 98.75 89 ALA A O 1
ATOM 647 N N . ARG A 1 90 ? -10.246 1.446 -2.154 1.00 98.56 90 ARG A N 1
ATOM 648 C CA . ARG A 1 90 ? -11.106 0.604 -3.004 1.00 98.56 90 ARG A CA 1
ATOM 649 C C . ARG A 1 90 ? -11.273 1.211 -4.392 1.00 98.56 90 ARG A C 1
ATOM 651 O O . ARG A 1 90 ? -10.917 0.572 -5.378 1.00 98.56 90 ARG A O 1
ATOM 658 N N . ASP A 1 91 ? -11.695 2.470 -4.454 1.00 98.62 91 ASP A N 1
ATOM 659 C CA . ASP A 1 91 ? -11.852 3.224 -5.700 1.00 98.62 91 ASP A CA 1
ATOM 660 C C . ASP A 1 91 ? -10.559 3.227 -6.539 1.00 98.62 91 ASP A C 1
ATOM 662 O O . ASP A 1 91 ? -10.596 3.126 -7.769 1.00 98.62 91 ASP A O 1
ATOM 666 N N . LEU A 1 92 ? -9.392 3.290 -5.884 1.00 98.81 92 LEU A N 1
ATOM 667 C CA . LEU A 1 92 ? -8.079 3.151 -6.522 1.00 98.81 92 LEU A CA 1
ATOM 668 C C . LEU A 1 92 ? -7.827 1.741 -7.086 1.00 98.81 92 LEU A C 1
ATOM 670 O O . LEU A 1 92 ? -7.304 1.628 -8.196 1.00 98.81 92 LEU A O 1
ATOM 674 N N . VAL A 1 93 ? -8.199 0.675 -6.371 1.00 98.62 93 VAL A N 1
ATOM 675 C CA . VAL A 1 93 ? -8.120 -0.708 -6.881 1.00 98.62 93 VAL A CA 1
ATOM 676 C C . VAL A 1 93 ? -9.017 -0.889 -8.109 1.00 98.62 93 VAL A C 1
ATOM 678 O O . VAL A 1 93 ? -8.556 -1.430 -9.116 1.00 98.62 93 VAL A O 1
ATOM 681 N N . ASP A 1 94 ? -10.243 -0.373 -8.085 1.00 98.06 94 ASP A N 1
ATOM 682 C CA . ASP A 1 94 ? -11.181 -0.491 -9.207 1.00 98.06 94 ASP A CA 1
ATOM 683 C C . ASP A 1 94 ? -10.728 0.327 -10.427 1.00 98.06 94 ASP A C 1
ATOM 685 O O . ASP A 1 94 ? -10.718 -0.176 -11.555 1.00 98.06 94 ASP A O 1
ATOM 689 N N . SER A 1 95 ? -10.230 1.546 -10.196 1.00 98.44 95 SER A N 1
ATOM 690 C CA . SER A 1 95 ? -9.552 2.389 -11.194 1.00 98.44 95 SER A CA 1
ATOM 691 C C . SER A 1 95 ? -8.360 1.673 -11.852 1.00 98.44 95 SER A C 1
ATOM 693 O O . SER A 1 95 ? -8.159 1.758 -13.068 1.00 98.44 95 SER A O 1
ATOM 695 N N . PHE A 1 96 ? -7.580 0.908 -11.081 1.00 98.56 96 PHE A N 1
ATOM 696 C CA . PHE A 1 96 ? -6.474 0.109 -11.615 1.00 98.56 96 PHE A CA 1
ATOM 697 C C . PHE A 1 96 ? -6.969 -1.111 -12.407 1.00 98.56 96 PHE A C 1
ATOM 699 O O . PHE A 1 96 ? -6.473 -1.357 -13.510 1.00 98.56 96 PHE A O 1
ATOM 706 N N . ASN A 1 97 ? -7.964 -1.843 -11.893 1.00 96.69 97 ASN A N 1
ATOM 707 C CA . ASN A 1 97 ? -8.559 -3.016 -12.546 1.00 96.69 97 ASN A CA 1
ATOM 708 C C . ASN A 1 97 ? -9.126 -2.679 -13.933 1.00 96.69 97 ASN A C 1
ATOM 710 O O . ASN A 1 97 ? -8.849 -3.390 -14.901 1.00 96.69 97 ASN A O 1
ATOM 714 N N . GLN A 1 98 ? -9.824 -1.544 -14.063 1.00 96.12 98 GLN A N 1
ATOM 715 C CA . GLN A 1 98 ? -10.328 -1.032 -15.348 1.00 96.12 98 GLN A CA 1
ATOM 716 C C . GLN A 1 98 ? -9.213 -0.806 -16.386 1.00 96.12 98 GLN A C 1
ATOM 718 O O . GLN A 1 98 ? -9.451 -0.908 -17.590 1.00 96.12 98 GLN A O 1
ATOM 723 N N . ARG A 1 99 ? -7.977 -0.525 -15.949 1.00 94.06 99 ARG A N 1
ATOM 724 C CA . ARG A 1 99 ? -6.812 -0.405 -16.838 1.00 94.06 99 ARG A CA 1
ATOM 725 C C . ARG A 1 99 ? -6.055 -1.718 -17.043 1.00 94.06 99 ARG A C 1
ATOM 727 O O . ARG A 1 99 ? -5.403 -1.879 -18.081 1.00 94.06 99 ARG A O 1
ATOM 734 N N . LYS A 1 100 ? -6.053 -2.618 -16.062 1.00 92.81 100 LYS A N 1
ATOM 735 C CA . LYS A 1 100 ? -5.226 -3.824 -16.073 1.00 92.81 100 LYS A CA 1
ATOM 736 C C . LYS A 1 100 ? -5.901 -4.955 -15.298 1.00 92.81 100 LYS A C 1
ATOM 738 O O . LYS A 1 100 ? -6.022 -4.899 -14.085 1.00 92.81 100 LYS A O 1
ATOM 743 N N . SER A 1 101 ? -6.204 -6.031 -16.025 1.00 88.69 101 SER A N 1
ATOM 744 C CA . SER A 1 101 ? -6.932 -7.245 -15.611 1.00 88.69 101 SER A CA 1
ATOM 745 C C . SER A 1 101 ? -6.329 -8.097 -14.474 1.00 88.69 101 SER A C 1
ATOM 747 O O . SER A 1 101 ? -6.710 -9.252 -14.321 1.00 88.69 101 SER A O 1
ATOM 749 N N . SER A 1 102 ? -5.337 -7.595 -13.743 1.00 95.75 102 SER A N 1
ATOM 750 C CA . SER A 1 102 ? -4.868 -8.151 -12.470 1.00 95.75 102 SER A CA 1
ATOM 751 C C . SER A 1 102 ? -4.067 -7.078 -11.740 1.00 95.75 102 SER A C 1
ATOM 753 O O . SER A 1 102 ? -3.251 -6.376 -12.350 1.00 95.75 102 SER A O 1
ATOM 755 N N . VAL A 1 103 ? -4.270 -6.991 -10.428 1.00 97.12 103 VAL A N 1
ATOM 756 C CA . VAL A 1 103 ? -3.507 -6.132 -9.516 1.00 97.12 103 VAL A CA 1
ATOM 757 C C . VAL A 1 103 ? -2.173 -6.748 -9.079 1.00 97.12 103 VAL A C 1
ATOM 759 O O . VAL A 1 103 ? -1.335 -6.033 -8.534 1.00 97.12 103 VAL A O 1
ATOM 762 N N . ASN A 1 104 ? -1.921 -8.036 -9.334 1.00 98.06 104 ASN A N 1
ATOM 763 C CA . ASN A 1 104 ? -0.694 -8.717 -8.911 1.00 98.06 104 ASN A CA 1
ATOM 764 C C . ASN A 1 104 ? 0.484 -8.440 -9.862 1.00 98.06 104 ASN A C 1
ATOM 766 O O . ASN A 1 104 ? 0.394 -8.575 -11.084 1.00 98.06 104 ASN A O 1
ATOM 770 N N . CYS A 1 105 ? 1.643 -8.078 -9.310 1.00 98.00 105 CYS A N 1
ATOM 771 C CA . CYS A 1 105 ? 2.828 -7.703 -10.080 1.00 98.00 105 CYS A CA 1
ATOM 772 C C . CYS A 1 105 ? 3.390 -8.864 -10.927 1.00 98.00 105 CYS A C 1
ATOM 774 O O . CYS A 1 105 ? 3.901 -8.624 -12.025 1.00 98.00 105 CYS A O 1
ATOM 776 N N . ARG A 1 106 ? 3.244 -10.118 -10.477 1.00 97.38 106 ARG A N 1
ATOM 777 C CA . ARG A 1 106 ? 3.633 -11.331 -11.215 1.00 97.38 106 ARG A CA 1
ATOM 778 C C . ARG A 1 106 ? 2.821 -11.464 -12.504 1.00 97.38 106 ARG A C 1
ATOM 780 O O . ARG A 1 106 ? 3.425 -11.656 -13.552 1.00 97.38 106 ARG A O 1
ATOM 787 N N . ASP A 1 107 ? 1.513 -11.225 -12.459 1.00 97.00 107 ASP A N 1
ATOM 788 C CA . ASP A 1 107 ? 0.580 -11.300 -13.601 1.00 97.00 107 ASP A CA 1
ATOM 789 C C . ASP A 1 107 ? 0.675 -10.069 -14.523 1.00 97.00 107 ASP A C 1
ATOM 791 O O . ASP A 1 107 ? 0.413 -10.111 -15.729 1.00 97.00 107 ASP A O 1
ATOM 795 N N . ILE A 1 108 ? 1.047 -8.918 -13.958 1.00 97.00 108 ILE A N 1
ATOM 796 C CA . ILE A 1 108 ? 1.321 -7.701 -14.729 1.00 97.00 10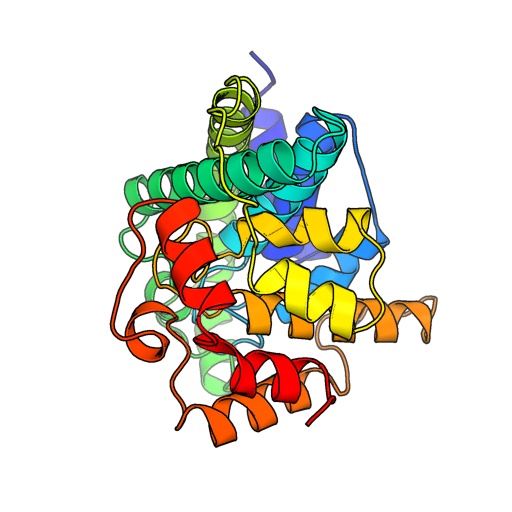8 ILE A CA 1
ATOM 797 C C . ILE A 1 108 ? 2.600 -7.865 -15.563 1.00 97.00 108 ILE A C 1
ATOM 799 O O . ILE A 1 108 ? 2.680 -7.342 -16.678 1.00 97.00 108 ILE A O 1
ATOM 803 N N . THR A 1 109 ? 3.602 -8.580 -15.040 1.00 96.88 109 THR A N 1
ATOM 804 C CA . THR A 1 109 ? 4.952 -8.647 -15.625 1.00 96.88 109 THR A CA 1
ATOM 805 C C . THR A 1 109 ? 5.283 -9.983 -16.297 1.00 96.88 109 THR A C 1
ATOM 807 O O . THR A 1 109 ? 6.097 -10.006 -17.218 1.00 96.88 109 THR A O 1
ATOM 810 N N . ASN A 1 110 ? 4.635 -11.082 -15.915 1.00 95.88 110 ASN A N 1
ATOM 811 C CA . ASN A 1 110 ? 4.970 -12.477 -16.237 1.00 95.88 110 ASN A CA 1
ATOM 812 C C . ASN A 1 110 ? 6.408 -12.871 -15.820 1.00 95.88 110 ASN A C 1
ATOM 814 O O . ASN A 1 110 ? 7.071 -13.669 -16.498 1.00 95.88 110 ASN A O 1
ATOM 818 N N . CYS A 1 111 ? 6.892 -12.302 -14.709 1.00 95.19 111 CYS A N 1
ATOM 819 C CA . CYS A 1 111 ? 8.242 -12.483 -14.166 1.00 95.19 111 CYS A CA 1
ATOM 820 C C . CYS A 1 111 ? 8.212 -12.740 -12.650 1.00 95.19 111 CYS A C 1
ATOM 822 O O . CYS A 1 111 ? 7.537 -12.024 -11.914 1.00 95.19 111 CYS A O 1
ATOM 824 N N . ASN A 1 112 ? 8.996 -13.714 -12.173 1.00 94.50 112 ASN A N 1
ATOM 825 C CA . ASN A 1 112 ? 9.237 -13.899 -10.742 1.00 94.50 112 ASN A CA 1
ATOM 826 C C . ASN A 1 112 ? 10.415 -13.022 -10.290 1.00 94.50 112 ASN A C 1
ATOM 828 O O . ASN A 1 112 ? 11.562 -13.433 -10.411 1.00 94.50 112 ASN A O 1
ATOM 832 N N . GLN A 1 113 ? 10.148 -11.806 -9.814 1.00 92.44 113 GLN A N 1
ATOM 833 C CA . GLN A 1 113 ? 11.208 -10.836 -9.506 1.00 92.44 113 GLN A CA 1
ATOM 834 C C . GLN A 1 113 ? 12.086 -11.248 -8.308 1.00 92.44 113 GLN A C 1
ATOM 836 O O . GLN A 1 113 ? 13.220 -10.791 -8.224 1.00 92.44 113 GLN A O 1
ATOM 841 N N . LYS A 1 114 ? 11.628 -12.173 -7.453 1.00 92.31 114 LYS A N 1
ATOM 842 C CA . LYS A 1 114 ? 12.434 -12.767 -6.377 1.00 92.31 114 LYS A CA 1
ATOM 843 C C . LYS A 1 114 ? 13.623 -13.610 -6.873 1.00 92.31 114 LYS A C 1
ATOM 845 O O . LYS A 1 114 ? 14.608 -13.745 -6.157 1.00 92.31 114 LYS A O 1
ATOM 850 N N . SER A 1 115 ? 13.564 -14.188 -8.082 1.00 94.25 115 SER A N 1
ATOM 851 C CA . SER A 1 115 ? 14.640 -15.049 -8.605 1.00 94.25 115 SER A CA 1
ATOM 852 C C . SER A 1 115 ? 15.543 -14.330 -9.610 1.00 94.25 115 SER A C 1
ATOM 854 O O . SER A 1 115 ? 15.072 -13.560 -10.445 1.00 94.25 115 SER A O 1
ATOM 856 N N . VAL A 1 116 ? 16.847 -14.635 -9.592 1.00 93.81 116 VAL A N 1
ATOM 857 C CA . VAL A 1 116 ? 17.857 -14.008 -10.473 1.00 93.81 116 VAL A CA 1
ATOM 858 C C . VAL A 1 116 ? 17.475 -14.130 -11.955 1.00 93.81 116 VAL A C 1
ATOM 860 O O . VAL A 1 116 ? 17.424 -13.132 -12.673 1.00 93.81 116 VAL A O 1
ATOM 863 N N . LEU A 1 117 ? 17.102 -15.334 -12.407 1.00 95.62 117 LEU A N 1
ATOM 864 C CA . LEU A 1 117 ? 16.624 -15.566 -13.778 1.00 95.62 117 LEU A CA 1
ATOM 865 C C . LEU A 1 117 ? 15.336 -14.782 -14.091 1.00 95.62 117 LEU A C 1
ATOM 867 O O . LEU A 1 117 ? 15.142 -14.328 -15.218 1.00 95.62 117 LEU A O 1
ATOM 871 N N . GLY A 1 118 ? 14.458 -14.593 -13.104 1.00 95.12 118 GLY A N 1
ATOM 872 C CA . GLY A 1 118 ? 13.233 -13.813 -13.247 1.00 95.12 118 GLY A CA 1
ATOM 873 C C . GLY A 1 118 ? 13.467 -12.300 -13.306 1.00 95.12 118 GLY A C 1
ATOM 874 O O . GLY A 1 118 ? 12.758 -11.622 -14.055 1.00 95.12 118 GLY A O 1
ATOM 875 N N . GLN A 1 119 ? 14.491 -11.779 -12.619 1.00 93.19 119 GLN A N 1
ATOM 876 C CA . GLN A 1 119 ? 14.963 -10.398 -12.777 1.00 93.19 119 GLN A CA 1
ATOM 877 C C . GLN A 1 119 ? 15.609 -10.183 -14.150 1.00 93.19 119 GLN A C 1
ATOM 879 O O . GLN A 1 119 ? 15.220 -9.255 -14.859 1.00 93.19 119 GLN A O 1
ATOM 884 N N . ILE A 1 120 ? 16.505 -11.078 -14.586 1.00 95.94 120 ILE A N 1
ATOM 885 C CA . ILE A 1 120 ? 17.089 -11.038 -15.939 1.00 95.94 120 ILE A CA 1
ATOM 886 C C . ILE A 1 120 ? 15.965 -11.019 -16.987 1.00 95.94 120 ILE A C 1
ATOM 888 O O . ILE A 1 120 ? 15.905 -10.107 -17.813 1.00 95.94 120 ILE A O 1
ATOM 892 N N . LYS A 1 121 ? 14.998 -11.947 -16.887 1.00 95.88 121 LYS A N 1
ATOM 893 C CA . LYS A 1 121 ? 13.800 -11.991 -17.742 1.00 95.88 121 LYS A CA 1
ATOM 894 C C . LYS A 1 121 ? 13.014 -10.676 -17.709 1.00 95.88 121 LYS A C 1
ATOM 896 O O . LYS A 1 121 ? 12.561 -10.220 -18.758 1.00 95.88 121 LYS A O 1
ATOM 901 N N . PHE A 1 122 ? 12.822 -10.072 -16.533 1.00 95.69 122 PHE A N 1
ATOM 902 C CA . PHE A 1 122 ? 12.102 -8.804 -16.373 1.00 95.69 122 PHE A CA 1
ATOM 903 C C . PHE A 1 122 ? 12.768 -7.680 -17.176 1.00 95.69 122 PHE A C 1
ATOM 905 O O . PHE A 1 122 ? 12.092 -7.045 -17.990 1.00 95.69 122 PHE A O 1
ATOM 912 N N . PHE A 1 123 ? 14.083 -7.492 -17.031 1.00 94.56 123 PHE A N 1
ATOM 913 C CA . PHE A 1 123 ? 14.821 -6.471 -17.778 1.00 94.56 123 PHE A CA 1
ATOM 914 C C . PHE A 1 123 ? 14.811 -6.730 -19.293 1.00 94.56 123 PHE A C 1
ATOM 916 O O . PHE A 1 123 ? 14.364 -5.859 -20.043 1.00 94.56 123 PHE A O 1
ATOM 923 N N . ILE A 1 124 ? 15.215 -7.922 -19.754 1.00 96.06 124 ILE A N 1
ATOM 924 C CA . ILE A 1 124 ? 15.368 -8.189 -21.199 1.00 96.06 124 ILE 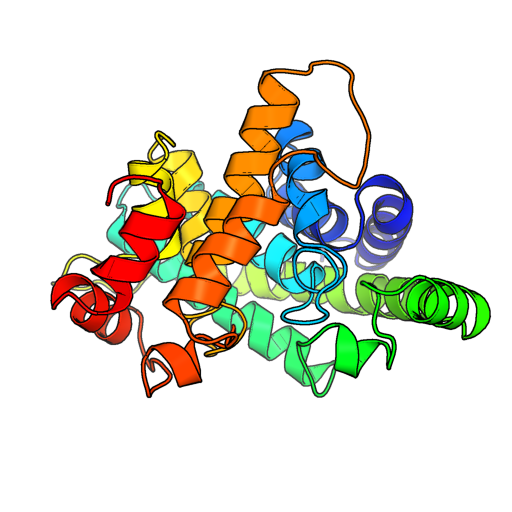A CA 1
ATOM 925 C C . ILE A 1 124 ? 14.033 -8.248 -21.957 1.00 96.06 124 ILE A C 1
ATOM 927 O O . ILE A 1 124 ? 13.975 -7.861 -23.119 1.00 96.06 124 ILE A O 1
ATOM 931 N N . SER A 1 125 ? 12.929 -8.657 -21.314 1.00 93.94 125 SER A N 1
ATOM 932 C CA . SER A 1 125 ? 11.599 -8.704 -21.956 1.00 93.94 125 SER A CA 1
ATOM 933 C C . SER A 1 125 ? 10.815 -7.381 -21.872 1.00 93.94 125 SER A C 1
ATOM 935 O O . SER A 1 125 ? 9.582 -7.361 -21.948 1.00 93.94 125 SER A O 1
ATOM 937 N N . GLY A 1 126 ? 11.522 -6.257 -21.699 1.00 94.81 126 GLY A N 1
ATOM 938 C CA . GLY A 1 126 ? 10.968 -4.900 -21.785 1.00 94.81 126 GLY A CA 1
ATOM 939 C C . GLY A 1 126 ? 9.977 -4.533 -20.675 1.00 94.81 126 GLY A C 1
ATOM 940 O O . GLY A 1 126 ? 9.244 -3.546 -20.798 1.00 94.81 126 GLY A O 1
ATOM 941 N N . LYS A 1 127 ? 9.921 -5.303 -19.582 1.00 95.50 127 LYS A N 1
ATOM 942 C CA . LYS A 1 127 ? 8.955 -5.088 -18.496 1.00 95.50 127 LYS A CA 1
ATOM 943 C C . LYS A 1 127 ? 9.158 -3.762 -17.748 1.00 95.50 127 LYS A C 1
ATOM 945 O O . LYS A 1 127 ? 8.135 -3.124 -17.505 1.00 95.50 127 LYS A O 1
ATOM 950 N N . PRO A 1 128 ? 10.387 -3.248 -17.502 1.00 95.75 128 PRO A N 1
ATOM 951 C CA . PRO A 1 128 ? 10.587 -1.882 -17.012 1.00 95.75 128 PRO A CA 1
ATOM 952 C C . PRO A 1 128 ? 9.863 -0.825 -17.855 1.00 95.75 128 PRO A C 1
ATOM 954 O O . PRO A 1 128 ? 9.173 0.035 -17.312 1.00 95.75 128 PRO A O 1
ATOM 957 N N . LEU A 1 129 ? 9.937 -0.926 -19.190 1.00 96.62 129 LEU A N 1
ATOM 958 C CA . LEU A 1 129 ? 9.261 0.003 -20.102 1.00 96.62 129 LEU A CA 1
ATOM 959 C C . LEU A 1 129 ? 7.737 -0.151 -20.055 1.00 96.62 129 LEU A C 1
ATOM 961 O O . LEU A 1 129 ? 7.017 0.836 -20.186 1.00 96.62 129 LEU A O 1
ATOM 965 N N . ASN A 1 130 ? 7.225 -1.362 -19.835 1.00 96.62 130 ASN A N 1
ATOM 966 C CA . ASN A 1 130 ? 5.789 -1.594 -19.677 1.00 96.62 130 ASN A CA 1
ATOM 967 C C . ASN A 1 130 ? 5.265 -1.086 -18.324 1.00 96.62 130 ASN A C 1
ATOM 969 O O . ASN A 1 130 ? 4.212 -0.451 -18.295 1.00 96.62 130 ASN A O 1
ATOM 973 N N . CYS A 1 131 ? 6.033 -1.224 -17.241 1.00 97.94 131 CYS A N 1
ATOM 974 C CA . CYS A 1 131 ? 5.757 -0.567 -15.962 1.00 97.94 131 CYS A CA 1
ATOM 975 C C . CYS A 1 131 ? 5.801 0.967 -16.098 1.00 97.94 131 CYS A C 1
ATOM 977 O O . CYS A 1 131 ? 4.878 1.638 -15.643 1.00 97.94 131 CYS A O 1
ATOM 979 N N . ALA A 1 132 ? 6.790 1.528 -16.809 1.00 98.00 132 ALA A N 1
ATOM 980 C CA . ALA A 1 132 ? 6.880 2.962 -17.113 1.00 98.00 132 ALA A CA 1
ATOM 981 C C . ALA A 1 132 ? 5.711 3.465 -17.991 1.00 98.00 132 ALA A C 1
ATOM 983 O O . ALA A 1 132 ? 5.202 4.581 -17.824 1.00 98.00 132 ALA A O 1
ATOM 984 N N . ARG A 1 133 ? 5.228 2.639 -18.927 1.00 97.44 133 ARG A N 1
ATOM 985 C CA . ARG A 1 133 ? 4.016 2.921 -19.712 1.00 97.44 133 ARG A CA 1
ATOM 986 C C . ARG A 1 133 ? 2.772 2.924 -18.824 1.00 97.44 133 ARG A C 1
ATOM 988 O O . ARG A 1 133 ? 1.999 3.874 -18.940 1.00 97.44 133 ARG A O 1
ATOM 995 N N . LEU A 1 134 ? 2.622 1.928 -17.945 1.00 98.25 134 LEU A N 1
ATOM 996 C CA . LEU A 1 134 ? 1.496 1.767 -17.019 1.00 98.25 134 LEU A CA 1
ATOM 997 C C . LEU A 1 134 ? 1.418 2.914 -16.003 1.00 98.25 134 LEU A C 1
ATOM 999 O O . LEU A 1 134 ? 0.397 3.593 -15.970 1.00 98.25 134 LEU A O 1
ATOM 1003 N N . ILE A 1 135 ? 2.499 3.217 -15.274 1.00 98.31 135 ILE A N 1
ATOM 1004 C CA . ILE A 1 135 ? 2.523 4.317 -14.291 1.00 98.31 135 ILE A CA 1
ATOM 1005 C C . ILE A 1 135 ? 2.183 5.667 -14.936 1.00 98.31 135 ILE A C 1
ATOM 1007 O O . ILE A 1 135 ? 1.348 6.408 -14.433 1.00 98.31 135 ILE A O 1
ATOM 1011 N N . GLY A 1 136 ? 2.734 5.959 -16.120 1.00 97.81 136 GLY A N 1
ATOM 1012 C CA . GLY A 1 136 ? 2.420 7.191 -16.852 1.00 97.81 136 GLY A CA 1
ATOM 1013 C C . GLY A 1 136 ? 1.026 7.218 -17.499 1.00 97.81 136 GLY A C 1
ATOM 1014 O O . GLY A 1 136 ? 0.632 8.252 -18.040 1.00 97.81 136 GLY A O 1
ATOM 1015 N N . ARG A 1 137 ? 0.285 6.103 -17.500 1.00 97.38 137 ARG A N 1
ATOM 1016 C CA . ARG A 1 137 ? -1.137 6.067 -17.874 1.00 97.38 137 ARG A CA 1
ATOM 1017 C C . ARG A 1 137 ? -2.032 6.192 -16.644 1.00 97.38 137 ARG A C 1
ATOM 1019 O O . ARG A 1 137 ? -2.942 7.005 -16.692 1.00 97.38 137 ARG A O 1
ATOM 1026 N N . TRP A 1 138 ? -1.731 5.454 -15.575 1.00 98.44 138 TRP A N 1
ATOM 1027 C CA . TRP A 1 138 ? -2.581 5.359 -14.388 1.00 98.44 138 TRP A CA 1
ATOM 1028 C C . TRP A 1 138 ? -2.361 6.460 -13.345 1.00 98.44 138 TRP A C 1
ATOM 1030 O O . TRP A 1 138 ? -3.321 6.866 -12.714 1.00 98.44 138 TRP A O 1
ATOM 1040 N N . ALA A 1 139 ? -1.157 7.016 -13.166 1.00 98.50 139 ALA A N 1
ATOM 1041 C CA . ALA A 1 139 ? -0.925 8.020 -12.114 1.00 98.50 139 ALA A CA 1
ATOM 1042 C C . ALA A 1 139 ? -1.849 9.266 -12.180 1.00 98.50 139 ALA A C 1
ATOM 1044 O O . ALA A 1 139 ? -2.258 9.735 -11.120 1.00 98.50 139 ALA A O 1
ATOM 1045 N N . PRO A 1 140 ? -2.242 9.798 -13.360 1.00 98.12 140 PRO A N 1
ATOM 1046 C CA . PRO A 1 140 ? -3.270 10.840 -13.434 1.00 98.12 140 PRO A CA 1
ATOM 1047 C C . PRO A 1 140 ? -4.671 10.360 -13.030 1.00 98.12 140 PRO A C 1
ATOM 1049 O O . PRO A 1 140 ? -5.424 11.125 -12.443 1.00 98.12 140 PRO A O 1
ATOM 1052 N N . GLU A 1 141 ? -5.014 9.105 -13.319 1.00 98.25 141 GLU A N 1
ATOM 1053 C CA . GLU A 1 141 ? -6.298 8.507 -12.934 1.00 98.25 141 GLU A CA 1
ATOM 1054 C C . GLU A 1 141 ? -6.322 8.220 -11.434 1.00 98.25 141 GLU A C 1
ATOM 1056 O O . GLU A 1 141 ? -7.280 8.599 -10.783 1.00 98.25 141 GLU A O 1
ATOM 1061 N N . ALA A 1 142 ? -5.241 7.687 -10.856 1.00 98.50 142 ALA A N 1
ATOM 1062 C CA . ALA A 1 142 ? -5.073 7.550 -9.411 1.00 98.50 142 ALA A CA 1
ATOM 1063 C C . ALA A 1 142 ? -5.233 8.899 -8.686 1.00 98.50 142 ALA A C 1
ATOM 1065 O O . ALA A 1 142 ? -5.909 8.974 -7.665 1.00 98.50 142 ALA A O 1
ATOM 1066 N N . VAL A 1 143 ? -4.671 9.978 -9.248 1.00 98.50 143 VAL A N 1
ATOM 1067 C CA . VAL A 1 143 ? -4.879 11.348 -8.756 1.00 98.50 143 VAL A CA 1
ATOM 1068 C C . VAL A 1 143 ? -6.354 11.754 -8.823 1.00 98.50 143 VAL A C 1
ATOM 1070 O O . VAL A 1 143 ? -6.904 12.135 -7.798 1.00 98.50 143 VAL A O 1
ATOM 1073 N N . THR A 1 144 ? -7.020 11.647 -9.976 1.00 98.00 144 THR A N 1
ATOM 1074 C CA . THR A 1 144 ? -8.429 12.064 -10.116 1.00 98.00 144 THR A CA 1
ATOM 1075 C C . THR A 1 144 ? -9.397 11.184 -9.314 1.00 98.00 144 THR A C 1
ATOM 1077 O O . THR A 1 144 ? -10.354 11.696 -8.738 1.00 98.00 144 THR A O 1
ATOM 1080 N N . THR A 1 145 ? -9.135 9.880 -9.216 1.00 98.50 145 THR A N 1
ATOM 1081 C CA . THR A 1 145 ? -9.852 8.944 -8.343 1.00 98.50 145 THR A CA 1
ATOM 1082 C C . THR A 1 145 ? -9.711 9.365 -6.882 1.00 98.50 145 THR A C 1
ATOM 1084 O O . THR A 1 145 ? -10.723 9.515 -6.199 1.00 98.50 145 THR A O 1
ATOM 1087 N N . ALA A 1 146 ? -8.487 9.621 -6.407 1.00 98.31 146 ALA A N 1
ATOM 1088 C CA . ALA A 1 146 ? -8.253 10.082 -5.042 1.00 98.31 146 ALA A CA 1
ATOM 1089 C C . ALA A 1 146 ? -8.926 11.442 -4.783 1.00 98.31 146 ALA A C 1
ATOM 1091 O O . ALA A 1 146 ? -9.659 11.570 -3.810 1.00 98.31 146 ALA A O 1
ATOM 1092 N N . GLU A 1 147 ? -8.761 12.431 -5.671 1.00 97.62 147 GLU A N 1
ATOM 1093 C CA . GLU A 1 147 ? -9.409 13.750 -5.556 1.00 97.62 147 GLU A CA 1
ATOM 1094 C C . GLU A 1 147 ? -10.931 13.658 -5.435 1.00 97.62 147 GLU A C 1
ATOM 1096 O O . GLU A 1 147 ? -11.511 14.368 -4.617 1.00 97.62 147 GLU A O 1
ATOM 1101 N N . ARG A 1 148 ? -11.567 12.784 -6.226 1.00 97.69 148 ARG A N 1
ATOM 1102 C CA . ARG A 1 148 ? -13.015 12.552 -6.188 1.00 97.69 148 ARG A CA 1
ATOM 1103 C C . ARG A 1 148 ? -13.446 11.901 -4.875 1.00 97.69 148 ARG A C 1
ATOM 1105 O O . ARG A 1 148 ? -14.365 12.391 -4.232 1.00 97.69 148 ARG A O 1
ATOM 1112 N N . SER A 1 149 ? -12.795 10.806 -4.494 1.00 96.69 149 SER A N 1
ATOM 1113 C CA . SER A 1 149 ? -13.212 9.974 -3.355 1.00 96.69 149 SER A CA 1
ATOM 1114 C C . SER A 1 149 ? -12.971 10.690 -2.026 1.00 96.69 149 SER A C 1
ATOM 1116 O O . SER A 1 149 ? -13.854 10.734 -1.179 1.00 96.69 149 SER A O 1
ATOM 1118 N N . LEU A 1 150 ? -11.825 11.366 -1.887 1.00 96.31 150 LEU A N 1
ATOM 1119 C CA . LEU A 1 150 ? -11.471 12.167 -0.709 1.00 96.31 150 LEU A CA 1
ATOM 1120 C C . LEU A 1 150 ? -12.291 13.464 -0.589 1.00 96.31 150 LEU A C 1
ATOM 1122 O O . LEU A 1 150 ? -12.170 14.164 0.416 1.00 96.31 150 LEU A O 1
ATOM 1126 N N . ALA A 1 151 ? -13.076 13.832 -1.607 1.00 95.00 151 ALA A N 1
ATOM 1127 C CA . ALA A 1 151 ? -14.019 14.952 -1.560 1.00 95.00 151 ALA A CA 1
ATOM 1128 C C . ALA A 1 151 ? -15.440 14.536 -1.132 1.00 95.00 151 ALA A C 1
ATOM 1130 O O . ALA A 1 151 ? -16.294 15.406 -0.974 1.00 95.00 151 ALA A O 1
ATOM 1131 N N . LEU A 1 152 ? -15.699 13.238 -0.938 1.00 89.94 152 LEU A N 1
ATOM 1132 C CA . LEU A 1 152 ? -16.948 12.751 -0.360 1.00 89.94 152 LEU A CA 1
ATOM 1133 C C . LEU A 1 152 ? -16.940 12.952 1.161 1.00 89.94 152 LEU A C 1
ATOM 1135 O O . LEU A 1 152 ? -15.920 12.742 1.820 1.00 89.94 152 LEU A O 1
ATOM 1139 N N . THR A 1 153 ? -18.094 13.310 1.724 1.00 79.75 153 THR A N 1
ATOM 1140 C CA . THR A 1 153 ? -18.317 13.221 3.171 1.00 79.75 153 THR A CA 1
ATOM 1141 C C . THR A 1 153 ? -18.322 11.742 3.571 1.00 79.75 153 THR A C 1
ATOM 1143 O O . THR A 1 153 ? -19.080 10.980 2.969 1.00 79.75 153 THR A O 1
ATOM 1146 N N . PRO A 1 154 ? -17.515 11.306 4.555 1.00 74.88 154 PRO A N 1
ATOM 1147 C CA . PRO A 1 154 ? -17.570 9.934 5.054 1.00 74.88 154 PRO A CA 1
ATOM 1148 C C . PRO A 1 154 ? -18.935 9.644 5.681 1.00 74.88 154 PRO A C 1
ATOM 1150 O O . PRO A 1 154 ? -19.482 10.496 6.384 1.00 74.88 154 PRO A O 1
ATOM 1153 N N . GLU A 1 155 ? -19.478 8.452 5.446 1.00 72.88 155 GLU A N 1
ATOM 1154 C CA . GLU A 1 155 ? -20.720 8.022 6.092 1.00 72.88 155 GLU A CA 1
ATOM 1155 C C . GLU A 1 155 ? -20.507 7.893 7.609 1.00 72.88 155 GLU A C 1
ATOM 1157 O O . GLU A 1 155 ? -19.482 7.386 8.074 1.00 72.88 155 GLU A O 1
ATOM 1162 N N . SER A 1 156 ? -21.469 8.389 8.390 1.00 72.94 156 SER A N 1
ATOM 1163 C CA . SER A 1 156 ? -21.457 8.282 9.847 1.00 72.94 156 SER A CA 1
ATOM 1164 C C . SER A 1 156 ? -21.765 6.848 10.266 1.00 72.94 156 SER A C 1
ATOM 1166 O O . SER A 1 156 ? -22.840 6.340 9.948 1.00 72.94 156 SER A O 1
ATOM 1168 N N . SER A 1 157 ? -20.853 6.224 11.009 1.00 79.44 157 SER A N 1
ATOM 1169 C CA . SER A 1 157 ? -21.006 4.855 11.502 1.00 79.44 157 SER A CA 1
ATOM 1170 C C . SER A 1 157 ? -21.078 4.856 13.028 1.00 79.44 157 SER A C 1
ATOM 1172 O O . SER A 1 157 ? -20.185 5.388 13.689 1.00 79.44 157 SER A O 1
ATOM 1174 N N . ASP A 1 158 ? -22.121 4.240 13.593 1.00 82.69 158 ASP A N 1
ATOM 1175 C CA . ASP A 1 158 ? -22.313 4.116 15.049 1.00 82.69 158 ASP A CA 1
ATOM 1176 C C . ASP A 1 158 ? -21.277 3.183 15.711 1.00 82.69 158 ASP A C 1
ATOM 1178 O O . ASP A 1 158 ? -21.180 3.099 16.937 1.00 82.69 158 ASP A O 1
ATOM 1182 N N . MET A 1 159 ? -20.485 2.464 14.906 1.00 86.81 159 MET A N 1
ATOM 1183 C CA . MET A 1 159 ? -19.421 1.578 15.367 1.00 86.81 159 MET A CA 1
ATOM 1184 C C . MET A 1 159 ? -18.025 2.127 15.036 1.00 86.81 159 MET A C 1
ATOM 1186 O O . MET A 1 159 ? -17.804 2.605 13.925 1.00 86.81 159 MET A O 1
ATOM 1190 N N . PRO A 1 160 ? -17.037 1.971 15.942 1.00 92.25 160 PRO A N 1
ATOM 1191 C CA . PRO A 1 160 ? -15.644 2.283 15.642 1.00 92.25 160 PRO A CA 1
ATOM 1192 C C . PRO A 1 160 ? -15.119 1.523 14.419 1.00 92.25 160 PRO A C 1
ATOM 1194 O O . PRO A 1 160 ? -15.184 0.289 14.368 1.00 92.25 160 PRO A O 1
ATOM 1197 N N . ILE A 1 161 ? -14.564 2.268 13.462 1.00 95.75 161 ILE A N 1
ATOM 1198 C CA . ILE A 1 161 ? -14.010 1.734 12.216 1.00 95.75 161 ILE A CA 1
ATOM 1199 C C . ILE A 1 161 ? -12.510 1.514 12.393 1.00 95.75 161 ILE A C 1
ATOM 1201 O O . ILE A 1 161 ? -11.782 2.425 12.779 1.00 95.75 161 ILE A O 1
ATOM 1205 N N . VAL A 1 162 ? -12.036 0.299 12.106 1.00 96.38 162 VAL A N 1
ATOM 1206 C CA . VAL A 1 162 ? -10.644 -0.106 12.330 1.00 96.38 162 VAL A CA 1
ATOM 1207 C C . VAL A 1 162 ? -10.017 -0.755 11.098 1.00 96.38 162 VAL A C 1
ATOM 1209 O O . VAL A 1 162 ? -10.621 -1.578 10.407 1.00 96.38 162 VAL A O 1
ATOM 1212 N N . SER A 1 163 ? -8.746 -0.431 10.858 1.00 98.31 163 SER A N 1
ATOM 1213 C CA . SER A 1 163 ? -7.914 -1.090 9.852 1.00 98.31 163 SER A CA 1
ATOM 1214 C C . SER A 1 163 ? -6.918 -2.045 10.504 1.00 98.31 163 SER A C 1
ATOM 1216 O O . SER A 1 163 ? -6.236 -1.700 11.470 1.00 98.31 163 SER A O 1
ATOM 1218 N N . CYS A 1 164 ? -6.773 -3.244 9.936 1.00 98.69 164 CYS A N 1
ATOM 1219 C CA . CYS A 1 164 ? -5.785 -4.228 10.377 1.00 98.69 164 CYS A CA 1
ATOM 1220 C C . CYS A 1 164 ? -4.344 -3.721 10.179 1.00 98.69 164 CYS A C 1
ATOM 1222 O O . CYS A 1 164 ? -3.448 -4.085 10.937 1.00 98.69 164 CYS A O 1
ATOM 1224 N N . ALA A 1 165 ? -4.138 -2.833 9.202 1.00 98.75 165 ALA A N 1
ATOM 1225 C CA . ALA A 1 165 ? -2.869 -2.169 8.941 1.00 98.75 165 ALA A CA 1
ATOM 1226 C C . ALA A 1 165 ? -2.551 -1.072 9.973 1.00 98.75 165 ALA A C 1
ATOM 1228 O O . ALA A 1 165 ? -1.405 -0.956 10.398 1.00 98.75 165 ALA A O 1
ATOM 1229 N N . SER A 1 166 ? -3.558 -0.326 10.437 1.00 98.56 166 SER A N 1
ATOM 1230 C CA . SER A 1 166 ? -3.393 0.649 11.525 1.00 98.56 166 SER A CA 1
ATOM 1231 C C . SER A 1 166 ? -3.119 -0.041 12.865 1.00 98.56 166 SER A C 1
ATOM 1233 O O . SER A 1 166 ? -2.204 0.359 13.573 1.00 98.56 166 SER A O 1
ATOM 1235 N N . ILE A 1 167 ? -3.822 -1.139 13.178 1.00 98.50 167 ILE A N 1
ATOM 1236 C CA . ILE A 1 167 ? -3.618 -1.883 14.436 1.00 98.50 167 ILE A CA 1
ATOM 1237 C C . ILE A 1 167 ? -2.206 -2.482 14.528 1.00 98.50 167 ILE A C 1
ATOM 1239 O O . ILE A 1 167 ? -1.583 -2.411 15.586 1.00 98.50 167 ILE A O 1
ATOM 1243 N N . VAL A 1 168 ? -1.670 -3.066 13.446 1.00 98.44 168 VAL A N 1
ATOM 1244 C CA . VAL A 1 168 ? -0.275 -3.548 13.474 1.00 98.44 168 VAL A CA 1
ATOM 1245 C C . VAL A 1 168 ? 0.720 -2.386 13.541 1.00 98.44 168 VAL A C 1
ATOM 1247 O O . VAL A 1 168 ? 1.746 -2.522 14.199 1.00 98.44 168 VAL A O 1
ATOM 1250 N N . ALA A 1 169 ? 0.405 -1.231 12.942 1.00 98.38 169 ALA A N 1
ATOM 1251 C CA . ALA A 1 169 ? 1.242 -0.041 13.036 1.00 98.38 169 ALA A CA 1
ATOM 1252 C C . ALA A 1 169 ? 1.354 0.475 14.478 1.00 98.38 169 ALA A C 1
ATOM 1254 O O . ALA A 1 169 ? 2.465 0.640 14.979 1.00 98.38 169 ALA A O 1
ATOM 1255 N N . GLU A 1 170 ? 0.226 0.649 15.173 1.00 98.06 170 GLU A N 1
ATOM 1256 C CA . GLU A 1 170 ? 0.200 1.058 16.584 1.00 98.06 170 GLU A CA 1
ATOM 1257 C C . GLU A 1 170 ? 0.939 0.043 17.475 1.00 98.06 170 GLU A C 1
ATOM 1259 O O . GLU A 1 170 ? 1.772 0.430 18.294 1.00 98.06 170 GLU A O 1
ATOM 1264 N N . LYS A 1 171 ? 0.743 -1.269 17.254 1.00 98.06 171 LYS A N 1
ATOM 1265 C CA . LYS A 1 171 ? 1.503 -2.325 17.956 1.00 98.06 171 LYS A CA 1
ATOM 1266 C C . LYS A 1 171 ? 3.007 -2.326 17.654 1.00 98.06 171 LYS A C 1
ATOM 1268 O O . LYS A 1 171 ? 3.778 -2.835 18.460 1.00 98.06 171 LYS A O 1
ATOM 1273 N N . MET A 1 172 ? 3.433 -1.772 16.519 1.00 97.38 172 MET A N 1
ATOM 1274 C CA . MET A 1 172 ? 4.845 -1.568 16.166 1.00 97.38 172 MET A CA 1
ATOM 1275 C C . MET A 1 172 ? 5.404 -0.221 16.662 1.00 97.38 172 MET A C 1
ATOM 1277 O O . MET A 1 172 ? 6.536 0.128 16.327 1.00 97.38 172 MET A O 1
ATOM 1281 N N . GLY A 1 173 ? 4.642 0.535 17.462 1.00 97.31 173 GLY A N 1
ATOM 1282 C CA . GLY A 1 173 ? 5.064 1.821 18.022 1.00 97.31 173 GLY A CA 1
ATOM 1283 C C . GLY A 1 173 ? 4.939 3.003 17.057 1.00 97.31 173 GLY A C 1
ATOM 1284 O O . GLY A 1 173 ? 5.595 4.024 17.262 1.00 97.31 173 GLY A O 1
ATOM 1285 N N . ALA A 1 174 ? 4.132 2.880 16.000 1.00 97.06 174 ALA A N 1
ATOM 1286 C CA . ALA A 1 174 ? 3.769 4.012 15.155 1.00 97.06 174 ALA A CA 1
ATOM 1287 C C . ALA A 1 174 ? 2.760 4.929 15.871 1.00 97.06 174 ALA A C 1
ATOM 1289 O O . ALA A 1 174 ? 1.891 4.461 16.606 1.00 97.06 174 ALA A O 1
ATOM 1290 N N . ASP A 1 175 ? 2.851 6.237 15.628 1.00 95.94 175 ASP A N 1
ATOM 1291 C CA . ASP A 1 175 ? 1.843 7.198 16.079 1.00 95.94 175 ASP A CA 1
ATOM 1292 C C . ASP A 1 175 ? 0.528 7.084 15.277 1.00 95.94 175 ASP A C 1
ATOM 1294 O O . ASP A 1 175 ? 0.441 6.393 14.258 1.00 95.94 175 ASP A O 1
ATOM 1298 N N . LYS A 1 176 ? -0.510 7.799 15.729 1.00 93.56 176 LYS A N 1
ATOM 1299 C CA . LYS A 1 176 ? -1.849 7.759 15.119 1.00 93.56 176 LYS A CA 1
ATOM 1300 C C . LYS A 1 176 ? -1.896 8.284 13.681 1.00 93.56 176 LYS A C 1
ATOM 1302 O O . LYS A 1 176 ? -2.702 7.789 12.902 1.00 93.56 176 LYS A O 1
ATOM 1307 N N . GLU A 1 177 ? -1.059 9.250 13.305 1.00 93.06 177 GLU A N 1
ATOM 1308 C CA . GLU A 1 177 ? -1.010 9.763 11.929 1.00 93.06 177 GLU A CA 1
ATOM 1309 C C . GLU A 1 177 ? -0.346 8.740 11.001 1.00 93.06 177 GLU A C 1
ATOM 1311 O O . GLU A 1 177 ? -0.885 8.416 9.941 1.00 93.06 177 GLU A O 1
ATOM 1316 N N . LYS A 1 178 ? 0.762 8.138 11.440 1.00 96.12 178 LYS A N 1
ATOM 1317 C CA . LYS A 1 178 ? 1.434 7.041 10.735 1.00 96.12 178 LYS A CA 1
ATOM 1318 C C . LYS A 1 178 ? 0.534 5.803 10.607 1.00 96.12 178 LYS A C 1
ATOM 1320 O O . LYS A 1 178 ? 0.493 5.186 9.542 1.00 96.12 178 LYS A O 1
ATOM 1325 N N . ALA A 1 179 ? -0.231 5.471 11.647 1.00 97.50 179 ALA A N 1
ATOM 1326 C CA . ALA A 1 179 ? -1.218 4.394 11.622 1.00 97.50 179 ALA A CA 1
ATOM 1327 C C . ALA A 1 179 ? -2.408 4.707 10.694 1.00 97.50 179 ALA A C 1
ATOM 1329 O O . ALA A 1 179 ? -2.843 3.828 9.946 1.00 97.50 179 ALA A O 1
ATOM 1330 N N . MET A 1 180 ? -2.904 5.950 10.675 1.00 95.75 180 MET A N 1
ATOM 1331 C CA . MET A 1 180 ? -3.983 6.380 9.775 1.00 95.75 180 MET A CA 1
ATOM 1332 C C . MET A 1 180 ? -3.537 6.425 8.308 1.00 95.75 180 MET A C 1
ATOM 1334 O O . MET A 1 180 ? -4.282 6.020 7.418 1.00 95.75 180 MET A O 1
ATOM 1338 N N . MET A 1 181 ? -2.286 6.812 8.040 1.00 97.00 181 MET A N 1
ATOM 1339 C CA . MET A 1 181 ? -1.694 6.752 6.699 1.00 97.00 181 MET A CA 1
ATOM 1340 C C . MET A 1 181 ? -1.754 5.337 6.097 1.00 97.00 181 MET A C 1
ATOM 1342 O O . MET A 1 181 ? -1.928 5.176 4.890 1.00 97.00 181 MET A O 1
ATOM 1346 N N . LEU A 1 182 ? -1.669 4.310 6.944 1.00 98.56 182 LEU A N 1
ATOM 1347 C CA . LEU A 1 182 ? -1.749 2.899 6.565 1.00 98.56 182 LEU A CA 1
ATOM 1348 C C . LEU A 1 182 ? -3.187 2.348 6.519 1.00 98.56 182 LEU A C 1
ATOM 1350 O O . LEU A 1 182 ? -3.388 1.230 6.042 1.00 98.56 182 LEU A O 1
ATOM 1354 N N . ALA A 1 183 ? -4.200 3.108 6.954 1.00 98.44 183 ALA A N 1
ATOM 1355 C CA . ALA A 1 183 ? -5.575 2.624 7.106 1.00 98.44 183 ALA A CA 1
ATOM 1356 C C . ALA A 1 183 ? -6.155 2.019 5.816 1.00 98.44 183 ALA A C 1
ATOM 1358 O O . ALA A 1 183 ? -6.746 0.935 5.857 1.00 98.44 183 ALA A O 1
ATOM 1359 N N . GLY A 1 184 ? -5.903 2.651 4.663 1.00 98.56 184 GLY A N 1
ATOM 1360 C CA . GLY A 1 184 ? -6.376 2.207 3.345 1.00 98.56 184 GLY A CA 1
ATOM 1361 C C . GLY A 1 184 ? -5.887 0.818 2.905 1.00 98.56 184 GLY A C 1
ATOM 1362 O O . GLY A 1 184 ? -6.438 0.236 1.971 1.00 98.56 184 GLY A O 1
ATOM 1363 N N . PHE A 1 185 ? -4.897 0.232 3.588 1.00 98.81 185 PHE A N 1
ATOM 1364 C CA . PHE A 1 185 ? -4.457 -1.144 3.338 1.00 98.81 185 PHE A CA 1
ATOM 1365 C C . PHE A 1 185 ? -5.439 -2.209 3.885 1.00 98.81 185 PHE A C 1
ATOM 1367 O O . PHE A 1 185 ? -5.240 -3.396 3.615 1.00 98.81 185 PHE A O 1
ATOM 1374 N N . ALA A 1 186 ? -6.498 -1.829 4.617 1.00 98.75 186 ALA A N 1
ATOM 1375 C CA . ALA A 1 186 ? -7.488 -2.750 5.195 1.00 98.75 186 ALA A CA 1
ATOM 1376 C C . ALA A 1 186 ? -7.998 -3.810 4.201 1.00 98.75 186 ALA A C 1
ATOM 1378 O O . ALA A 1 186 ? -8.184 -3.534 3.013 1.00 98.75 186 ALA A O 1
ATOM 1379 N N . GLY A 1 187 ? -8.232 -5.032 4.696 1.00 98.56 187 GLY A N 1
ATOM 1380 C CA . GLY A 1 187 ? -8.739 -6.164 3.906 1.00 98.56 187 GLY A CA 1
ATOM 1381 C C . GLY A 1 187 ? -7.958 -6.488 2.620 1.00 98.56 187 GLY A C 1
ATOM 1382 O O . GLY A 1 187 ? -8.529 -7.053 1.690 1.00 98.56 187 GLY A O 1
ATOM 1383 N N . GLY A 1 188 ? -6.673 -6.116 2.541 1.00 89.75 188 GLY A N 1
ATOM 1384 C CA . GLY A 1 188 ? -5.819 -6.344 1.369 1.00 89.75 188 GLY A CA 1
ATOM 1385 C C . GLY A 1 188 ? -5.848 -5.210 0.338 1.00 89.75 188 GLY A C 1
ATOM 1386 O O . GLY A 1 188 ? -5.951 -5.472 -0.857 1.00 89.75 188 GLY A O 1
ATOM 1387 N N . ILE A 1 189 ? -5.759 -3.964 0.819 1.00 90.94 189 ILE A N 1
ATOM 1388 C CA . ILE A 1 189 ? -6.039 -2.695 0.122 1.00 90.94 189 ILE A CA 1
ATOM 1389 C C . ILE A 1 189 ? -7.506 -2.569 -0.300 1.00 90.94 189 ILE A C 1
ATOM 1391 O O . ILE A 1 189 ? -8.004 -3.355 -1.109 1.00 90.94 189 ILE A O 1
ATOM 1395 N N . GLY A 1 190 ? -8.196 -1.552 0.227 1.00 98.25 190 GLY A N 1
ATOM 1396 C CA . GLY A 1 190 ? -9.570 -1.218 -0.171 1.00 98.25 190 GLY A CA 1
ATOM 1397 C C . GLY A 1 190 ? -10.595 -2.338 0.044 1.00 98.25 190 GLY A C 1
ATOM 1398 O O . GLY A 1 190 ? -11.613 -2.385 -0.645 1.00 98.25 190 GLY A O 1
ATOM 1399 N N . LEU A 1 191 ? -10.305 -3.274 0.957 1.00 98.62 191 LEU A N 1
ATOM 1400 C CA . LEU A 1 191 ? -11.074 -4.503 1.194 1.00 98.62 191 LEU A CA 1
ATOM 1401 C C . LEU A 1 191 ? -11.126 -5.485 0.006 1.00 98.62 191 LEU A C 1
ATOM 1403 O O . LEU A 1 191 ? -11.908 -6.434 0.017 1.00 98.62 191 LEU A O 1
ATOM 1407 N N . SER A 1 192 ? -10.264 -5.296 -0.999 1.00 97.88 192 SER A N 1
ATOM 1408 C CA . SER A 1 192 ? -10.272 -6.062 -2.253 1.00 97.88 192 SER A CA 1
ATOM 1409 C C . SER A 1 192 ? -9.828 -7.528 -2.128 1.00 97.88 192 SER A C 1
ATOM 1411 O O . SER A 1 192 ? -9.849 -8.261 -3.114 1.00 97.88 192 SER A O 1
ATOM 1413 N N . GLY A 1 193 ? 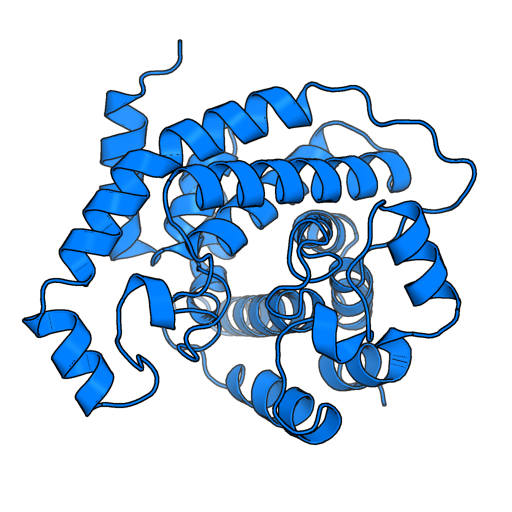-9.402 -7.978 -0.943 1.00 98.31 193 GLY A N 1
ATOM 1414 C CA . GLY A 1 193 ? -9.020 -9.367 -0.687 1.00 98.31 193 GLY A CA 1
ATOM 1415 C C . GLY A 1 193 ? -7.653 -9.781 -1.237 1.00 98.31 193 GLY A C 1
ATOM 1416 O O . GLY A 1 193 ? -7.306 -10.963 -1.154 1.00 98.31 193 GLY A O 1
ATOM 1417 N N . ASN A 1 194 ? -6.877 -8.840 -1.783 1.00 97.88 194 ASN A N 1
ATOM 1418 C CA . ASN A 1 194 ? -5.535 -9.074 -2.318 1.00 97.88 194 ASN A CA 1
ATOM 1419 C C . ASN A 1 194 ? -4.482 -9.130 -1.192 1.00 97.88 194 ASN A C 1
ATOM 1421 O O . ASN A 1 194 ? -4.811 -9.476 -0.058 1.00 97.88 194 ASN A O 1
ATOM 1425 N N . ALA A 1 195 ? -3.200 -8.890 -1.489 1.00 98.19 195 ALA A N 1
ATOM 1426 C CA . ALA A 1 195 ? -2.100 -9.101 -0.540 1.00 98.19 195 ALA A CA 1
ATOM 1427 C C . ALA A 1 195 ? -2.337 -8.437 0.830 1.00 98.19 195 ALA A C 1
ATOM 1429 O O . ALA A 1 195 ? -2.719 -7.270 0.897 1.00 98.19 195 ALA A O 1
ATOM 1430 N N . CYS A 1 196 ? -2.093 -9.181 1.912 1.00 98.75 196 CYS A N 1
ATOM 1431 C CA . CYS A 1 196 ? -2.427 -8.789 3.280 1.00 98.75 196 CYS A CA 1
ATOM 1432 C C . CYS A 1 196 ? -1.933 -7.379 3.656 1.00 98.75 196 CYS A C 1
ATOM 1434 O O . CYS A 1 196 ? -0.733 -7.099 3.686 1.00 98.75 196 CYS A O 1
ATOM 1436 N N . GLY A 1 197 ? -2.876 -6.500 4.007 1.00 98.75 197 GLY A N 1
ATOM 1437 C CA . GLY A 1 197 ? -2.589 -5.106 4.346 1.00 98.75 197 GLY A CA 1
ATOM 1438 C C . GLY A 1 197 ? -1.713 -4.928 5.582 1.00 98.75 197 GLY A C 1
ATOM 1439 O O . GLY A 1 197 ? -0.833 -4.071 5.591 1.00 98.75 197 GLY A O 1
ATOM 1440 N N . ALA A 1 198 ? -1.910 -5.771 6.600 1.00 98.69 198 ALA A N 1
ATOM 1441 C CA . ALA A 1 198 ? -1.089 -5.761 7.808 1.00 98.69 198 ALA A CA 1
ATOM 1442 C C . ALA A 1 198 ? 0.368 -6.164 7.516 1.00 98.69 198 ALA A C 1
ATOM 1444 O O . ALA A 1 198 ? 1.290 -5.547 8.045 1.00 98.69 198 ALA A O 1
ATOM 1445 N N . LEU A 1 199 ? 0.594 -7.135 6.622 1.00 98.69 199 LEU A N 1
ATOM 1446 C CA . LEU A 1 199 ? 1.942 -7.484 6.164 1.00 98.69 199 LEU A CA 1
ATOM 1447 C C . LEU A 1 199 ? 2.587 -6.304 5.420 1.00 98.69 199 LEU A C 1
ATOM 1449 O O . LEU A 1 199 ? 3.737 -5.971 5.690 1.00 98.69 199 LEU A O 1
ATOM 1453 N N . GLY A 1 200 ? 1.843 -5.636 4.530 1.00 98.56 200 GLY A N 1
ATOM 1454 C CA . GLY A 1 200 ? 2.315 -4.431 3.839 1.00 98.56 200 GLY A CA 1
ATOM 1455 C C . GLY A 1 200 ? 2.699 -3.299 4.795 1.00 98.56 200 GLY A C 1
ATOM 1456 O O . GLY A 1 200 ? 3.757 -2.692 4.635 1.00 98.56 200 GLY A O 1
ATOM 1457 N N . ALA A 1 201 ? 1.891 -3.065 5.832 1.00 98.75 201 ALA A N 1
ATOM 1458 C CA . ALA A 1 201 ? 2.195 -2.108 6.891 1.00 98.75 201 ALA A CA 1
ATOM 1459 C C . ALA A 1 201 ? 3.461 -2.483 7.676 1.00 98.75 201 ALA A C 1
ATOM 1461 O O . ALA A 1 201 ? 4.355 -1.651 7.815 1.00 98.75 201 ALA A O 1
ATOM 1462 N N . ALA A 1 202 ? 3.585 -3.734 8.128 1.00 98.50 202 ALA A N 1
ATOM 1463 C CA . ALA A 1 202 ? 4.747 -4.193 8.889 1.00 98.50 202 ALA A CA 1
ATOM 1464 C C . ALA A 1 202 ? 6.053 -4.167 8.071 1.00 98.50 202 ALA A C 1
ATOM 1466 O O . ALA A 1 202 ? 7.098 -3.770 8.586 1.00 98.50 202 ALA A O 1
ATOM 1467 N N . VAL A 1 203 ? 5.993 -4.524 6.782 1.00 98.44 203 VAL A N 1
ATOM 1468 C CA . VAL A 1 203 ? 7.127 -4.435 5.844 1.00 98.44 203 VAL A CA 1
ATOM 1469 C C . VAL A 1 203 ? 7.558 -2.981 5.629 1.00 98.44 203 VAL A C 1
ATOM 1471 O O . VAL A 1 203 ? 8.750 -2.684 5.678 1.00 98.44 203 VAL A O 1
ATOM 1474 N N . TYR A 1 204 ? 6.607 -2.061 5.447 1.00 98.38 204 TYR A N 1
ATOM 1475 C CA . TYR A 1 204 ? 6.899 -0.630 5.323 1.00 98.38 204 TYR A CA 1
ATOM 1476 C C . TYR A 1 204 ? 7.476 -0.029 6.618 1.00 98.38 204 TYR A C 1
ATOM 1478 O O . TYR A 1 204 ? 8.476 0.681 6.564 1.00 98.38 204 TYR A O 1
ATOM 1486 N N . LEU A 1 205 ? 6.909 -0.340 7.787 1.00 97.88 205 LEU A N 1
ATOM 1487 C CA . LEU A 1 205 ? 7.380 0.198 9.071 1.00 97.88 205 LEU A CA 1
ATOM 1488 C C . LEU A 1 205 ? 8.744 -0.366 9.481 1.00 97.88 205 LEU A C 1
ATOM 1490 O O . LEU A 1 205 ? 9.571 0.370 10.014 1.00 97.88 205 LEU A O 1
ATOM 1494 N N . GLY A 1 206 ? 9.019 -1.640 9.182 1.00 96.94 206 GLY A N 1
ATOM 1495 C CA . GLY A 1 206 ? 10.358 -2.213 9.328 1.00 96.94 206 GLY A CA 1
ATOM 1496 C C . GLY A 1 206 ? 11.388 -1.495 8.450 1.00 96.94 206 GLY A C 1
ATOM 1497 O O . GLY A 1 206 ? 12.492 -1.203 8.908 1.00 96.94 206 GLY A O 1
ATOM 1498 N N . ALA A 1 207 ? 11.009 -1.140 7.218 1.00 97.06 207 ALA A N 1
ATOM 1499 C CA . ALA A 1 207 ? 11.862 -0.381 6.309 1.00 97.06 207 ALA A CA 1
ATOM 1500 C C . ALA A 1 207 ? 12.083 1.072 6.767 1.00 97.06 207 ALA A C 1
ATOM 1502 O O . ALA A 1 207 ? 13.212 1.558 6.745 1.00 97.06 207 ALA A O 1
ATOM 1503 N N . GLU A 1 208 ? 11.028 1.754 7.221 1.00 96.38 208 GLU A N 1
ATOM 1504 C CA . GLU A 1 208 ? 11.108 3.118 7.754 1.00 96.38 208 GLU A CA 1
ATOM 1505 C C . GLU A 1 208 ? 11.984 3.175 9.011 1.00 96.38 208 GLU A C 1
ATOM 1507 O O . GLU A 1 208 ? 12.865 4.030 9.101 1.00 96.38 208 GLU A O 1
ATOM 1512 N N . LYS A 1 209 ? 11.803 2.231 9.948 1.00 95.94 209 LYS A N 1
ATOM 1513 C CA . LYS A 1 209 ? 12.664 2.098 11.129 1.00 95.94 209 LYS A CA 1
ATOM 1514 C C . LYS A 1 209 ? 14.130 1.940 10.717 1.00 95.94 209 LYS A C 1
ATOM 1516 O O . LYS A 1 209 ? 14.970 2.694 11.200 1.00 95.94 209 LYS A O 1
ATOM 1521 N N . TRP A 1 210 ? 14.424 1.033 9.783 1.00 96.25 210 TRP A N 1
ATOM 1522 C CA . TRP A 1 210 ? 15.795 0.814 9.326 1.00 96.25 210 TRP A CA 1
ATOM 1523 C C . TRP A 1 210 ? 16.416 2.079 8.711 1.00 96.25 210 TRP A C 1
ATOM 1525 O O . TRP A 1 210 ? 17.540 2.426 9.059 1.00 96.25 210 TRP A O 1
ATOM 1535 N N . PHE A 1 211 ? 15.693 2.822 7.864 1.00 95.75 211 PHE A N 1
ATOM 1536 C CA . PHE A 1 211 ? 16.197 4.087 7.305 1.00 95.75 211 PHE A CA 1
ATOM 1537 C C . PHE A 1 211 ? 16.369 5.199 8.349 1.00 95.75 211 PHE A C 1
ATOM 1539 O O . PHE A 1 211 ? 17.239 6.052 8.182 1.00 95.75 211 PHE A O 1
ATOM 1546 N N . ARG A 1 212 ? 15.564 5.192 9.418 1.00 94.12 212 ARG A N 1
ATOM 1547 C CA . ARG A 1 212 ? 15.685 6.110 10.562 1.00 94.12 212 ARG A CA 1
ATOM 1548 C C . ARG A 1 212 ? 16.944 5.819 11.388 1.00 94.12 212 ARG A C 1
ATOM 1550 O O . ARG A 1 212 ? 17.594 6.743 11.862 1.00 94.12 212 ARG A O 1
ATOM 1557 N N . GLU A 1 213 ? 17.293 4.540 11.522 1.00 95.62 213 GLU A N 1
ATOM 1558 C CA . GLU A 1 213 ? 18.509 4.051 12.189 1.00 95.62 213 GLU A CA 1
ATOM 1559 C C . GLU A 1 213 ? 19.763 4.146 11.293 1.00 95.62 213 GLU A C 1
ATOM 1561 O O . GLU A 1 213 ? 20.881 4.155 11.800 1.00 95.62 213 GLU A O 1
ATOM 1566 N N . ASN A 1 214 ? 19.589 4.261 9.969 1.00 95.69 214 ASN A N 1
ATOM 1567 C CA . ASN A 1 214 ? 20.658 4.335 8.965 1.00 95.69 214 ASN A CA 1
ATOM 1568 C C . ASN A 1 214 ? 20.502 5.604 8.089 1.00 95.69 214 ASN A C 1
ATOM 1570 O O . ASN A 1 214 ? 20.158 5.512 6.904 1.00 95.69 214 ASN A O 1
ATOM 1574 N N . PRO A 1 215 ? 20.718 6.814 8.641 1.00 92.44 215 PRO A N 1
ATOM 1575 C CA . PRO A 1 215 ? 20.618 8.057 7.878 1.00 92.44 215 PRO A CA 1
ATOM 1576 C C . PRO A 1 215 ? 21.642 8.104 6.731 1.00 92.44 215 PRO A C 1
ATOM 1578 O O . PRO A 1 215 ? 22.776 7.652 6.862 1.00 92.44 215 PRO A O 1
ATOM 1581 N N . GLY A 1 216 ? 21.238 8.667 5.589 1.00 88.75 216 GLY A N 1
ATOM 1582 C CA . GLY A 1 216 ? 22.062 8.752 4.373 1.00 88.75 216 GLY A CA 1
ATOM 1583 C C . GLY A 1 216 ? 22.038 7.514 3.463 1.00 88.75 216 GLY A C 1
ATOM 1584 O O . GLY A 1 216 ? 22.399 7.627 2.294 1.00 88.75 216 GLY A O 1
ATOM 1585 N N . GLU A 1 217 ? 21.557 6.359 3.933 1.00 91.62 217 GLU A N 1
ATOM 1586 C CA . GLU A 1 217 ? 21.378 5.170 3.090 1.00 91.62 217 GLU A CA 1
ATOM 1587 C C . GLU A 1 217 ? 20.266 5.340 2.042 1.00 91.62 217 GLU A C 1
ATOM 1589 O O . GLU A 1 217 ? 19.224 5.948 2.301 1.00 91.62 217 GLU A O 1
ATOM 1594 N N . VAL A 1 218 ? 20.486 4.770 0.851 1.00 84.62 218 VAL A N 1
ATOM 1595 C CA . VAL A 1 218 ? 19.613 4.918 -0.337 1.00 84.62 218 VAL A CA 1
ATOM 1596 C C . VAL A 1 218 ? 19.317 3.591 -1.052 1.00 84.62 218 VAL A C 1
ATOM 1598 O O . VAL A 1 218 ? 18.810 3.575 -2.175 1.00 84.62 218 VAL A O 1
ATOM 1601 N N . ARG A 1 219 ? 19.645 2.454 -0.427 1.00 89.06 219 ARG A N 1
ATOM 1602 C CA . ARG A 1 219 ? 19.409 1.115 -0.990 1.00 89.06 219 ARG A CA 1
ATOM 1603 C C . ARG A 1 219 ? 17.922 0.788 -1.168 1.00 89.06 219 ARG A C 1
ATOM 1605 O O . ARG A 1 219 ? 17.085 1.161 -0.359 1.00 89.06 219 ARG A O 1
ATOM 1612 N N . PHE A 1 220 ? 17.603 0.019 -2.209 1.00 82.50 220 PHE A N 1
ATOM 1613 C CA . PHE A 1 220 ? 16.225 -0.389 -2.521 1.00 82.50 220 PHE A CA 1
ATOM 1614 C C . PHE A 1 220 ? 15.765 -1.651 -1.772 1.00 82.50 220 PHE A C 1
ATOM 1616 O O . PHE A 1 220 ? 14.588 -1.799 -1.447 1.00 82.50 220 PHE A O 1
ATOM 1623 N N . ILE A 1 221 ? 16.701 -2.569 -1.509 1.00 86.88 221 ILE A N 1
ATOM 1624 C CA . ILE A 1 221 ? 16.488 -3.776 -0.703 1.00 86.88 221 ILE A CA 1
ATOM 1625 C C . ILE A 1 221 ? 16.940 -3.444 0.718 1.00 86.88 221 ILE A C 1
ATOM 1627 O O . ILE A 1 221 ? 18.106 -3.103 0.929 1.00 86.88 221 ILE A O 1
ATOM 1631 N N . VAL A 1 222 ? 16.016 -3.519 1.674 1.00 92.56 222 VAL A N 1
ATOM 1632 C CA . VAL A 1 222 ? 16.246 -3.089 3.058 1.00 92.56 222 VAL A CA 1
ATOM 1633 C C . VAL A 1 222 ? 16.523 -4.310 3.951 1.00 92.56 222 VAL A C 1
ATOM 1635 O O . VAL A 1 222 ? 15.691 -5.220 3.984 1.00 92.56 222 VAL A O 1
ATOM 1638 N N . PRO A 1 223 ? 17.673 -4.371 4.657 1.00 91.25 223 PRO A N 1
ATOM 1639 C CA . PRO A 1 223 ? 18.027 -5.483 5.542 1.00 91.25 223 PRO A CA 1
ATOM 1640 C C . PRO A 1 223 ? 16.972 -5.789 6.613 1.00 91.25 223 PRO A C 1
ATOM 1642 O O . PRO A 1 223 ? 16.286 -4.896 7.101 1.00 91.25 223 PRO A O 1
ATOM 1645 N N . GLY A 1 224 ? 16.852 -7.062 6.999 1.00 87.00 224 GLY A N 1
ATOM 1646 C CA . GLY A 1 224 ? 15.972 -7.528 8.083 1.00 87.00 224 GLY A CA 1
ATOM 1647 C C . GLY A 1 224 ? 14.470 -7.557 7.764 1.00 87.00 224 GLY A C 1
ATOM 1648 O O . GLY A 1 224 ? 13.750 -8.381 8.321 1.00 87.00 224 GLY A O 1
ATOM 1649 N N . VAL A 1 225 ? 13.988 -6.733 6.827 1.00 91.88 225 VAL A N 1
ATOM 1650 C CA . VAL A 1 225 ? 12.554 -6.626 6.486 1.00 91.88 225 VAL A CA 1
ATOM 1651 C C . VAL A 1 225 ? 11.976 -7.938 5.934 1.00 91.88 225 VAL A C 1
ATOM 1653 O O . VAL A 1 225 ? 10.797 -8.225 6.138 1.00 91.88 225 VAL A O 1
ATOM 1656 N N . GLU A 1 226 ? 12.798 -8.782 5.300 1.00 93.06 226 GLU A N 1
ATOM 1657 C CA . GLU A 1 226 ? 12.366 -10.098 4.809 1.00 93.06 226 GLU A CA 1
ATOM 1658 C C . GLU A 1 226 ? 11.915 -11.054 5.924 1.00 93.06 226 GLU A C 1
ATOM 1660 O O . GLU A 1 226 ? 11.044 -11.888 5.677 1.00 93.06 226 GLU A O 1
ATOM 1665 N N . GLN A 1 227 ? 12.410 -10.900 7.160 1.00 93.50 227 GLN A N 1
ATOM 1666 C CA . GLN A 1 227 ? 11.997 -11.753 8.279 1.00 93.50 227 GLN A CA 1
ATOM 1667 C C . GLN A 1 227 ? 10.488 -11.639 8.545 1.00 93.50 227 GLN A C 1
ATOM 1669 O O . GLN A 1 227 ? 9.823 -12.652 8.731 1.00 93.50 227 GLN A O 1
ATOM 1674 N N . LYS A 1 228 ? 9.910 -10.435 8.416 1.00 94.31 228 LYS A N 1
ATOM 1675 C CA . LYS A 1 228 ? 8.462 -10.214 8.582 1.00 94.31 228 LYS A CA 1
ATOM 1676 C C . LYS A 1 228 ? 7.605 -10.933 7.537 1.00 94.31 228 LYS A C 1
ATOM 1678 O O . LYS A 1 228 ? 6.445 -11.218 7.814 1.00 94.31 228 LYS A O 1
ATOM 1683 N N . MET A 1 229 ? 8.163 -11.252 6.367 1.00 95.38 229 MET A N 1
ATOM 1684 C CA . MET A 1 229 ? 7.519 -12.138 5.393 1.00 95.38 229 MET A CA 1
ATOM 1685 C C . MET A 1 229 ? 7.659 -13.605 5.809 1.00 95.38 229 MET A C 1
ATOM 1687 O O . MET A 1 229 ? 6.678 -14.335 5.744 1.00 95.38 229 MET A O 1
ATOM 1691 N N . LEU A 1 230 ? 8.835 -14.042 6.271 1.00 95.56 230 LEU A N 1
ATOM 1692 C CA . LEU A 1 230 ? 9.046 -15.422 6.727 1.00 95.56 230 LEU A CA 1
ATOM 1693 C C . LEU A 1 230 ? 8.131 -15.776 7.910 1.00 95.56 230 LEU A C 1
ATOM 1695 O O . LEU A 1 230 ? 7.410 -16.769 7.837 1.00 95.56 230 LEU A O 1
ATOM 1699 N N . ASP A 1 231 ? 8.092 -14.933 8.944 1.00 95.50 231 ASP A N 1
ATOM 1700 C CA . ASP A 1 231 ? 7.245 -15.110 10.133 1.00 95.50 231 ASP A CA 1
ATOM 1701 C C . ASP A 1 231 ? 5.759 -15.229 9.745 1.00 95.50 231 ASP A C 1
ATOM 1703 O O . ASP A 1 231 ? 5.042 -16.131 10.183 1.00 95.50 231 ASP A O 1
ATOM 1707 N N . PHE A 1 232 ? 5.313 -14.343 8.850 1.00 97.12 232 PHE A N 1
ATOM 1708 C CA . PHE A 1 232 ? 3.952 -14.314 8.325 1.00 97.12 232 PHE A CA 1
ATOM 1709 C C . PHE A 1 232 ? 3.608 -15.550 7.481 1.00 97.12 232 PHE A C 1
ATOM 1711 O O . PHE A 1 232 ? 2.527 -16.112 7.639 1.00 97.12 232 PHE A O 1
ATOM 1718 N N . LEU A 1 233 ? 4.507 -15.996 6.596 1.00 96.75 233 LEU A N 1
ATOM 1719 C CA . LEU A 1 233 ? 4.280 -17.175 5.756 1.00 96.75 233 LEU A CA 1
ATOM 1720 C C . LEU A 1 233 ? 4.283 -18.470 6.581 1.00 96.75 233 LEU A C 1
ATOM 1722 O O . LEU A 1 233 ? 3.516 -19.375 6.255 1.00 96.75 233 LEU A O 1
ATOM 1726 N N . MET A 1 234 ? 5.086 -18.560 7.648 1.00 96.44 234 MET A N 1
ATOM 1727 C CA . MET A 1 234 ? 5.044 -19.692 8.583 1.00 96.44 234 MET A CA 1
ATOM 1728 C C . MET A 1 234 ? 3.694 -19.767 9.304 1.00 96.44 234 MET A C 1
ATOM 1730 O O . MET A 1 234 ? 3.051 -20.816 9.285 1.00 96.44 234 MET A O 1
ATOM 1734 N N . GLU A 1 235 ? 3.226 -18.651 9.870 1.00 96.44 235 GLU A N 1
ATOM 1735 C CA . GLU A 1 235 ? 1.914 -18.575 10.522 1.00 96.44 235 GLU A CA 1
ATOM 1736 C C . GLU A 1 235 ? 0.766 -18.887 9.544 1.00 96.44 235 GLU A C 1
ATOM 1738 O O . GLU A 1 235 ? -0.152 -19.644 9.857 1.00 96.44 235 GLU A O 1
ATOM 1743 N N . ASN A 1 236 ? 0.841 -18.343 8.328 1.00 94.50 236 ASN A N 1
ATOM 1744 C CA . ASN A 1 236 ? -0.240 -18.370 7.347 1.00 94.50 236 ASN A CA 1
ATOM 1745 C C . ASN A 1 236 ? -0.107 -19.467 6.266 1.00 94.50 236 ASN A C 1
ATOM 1747 O O . ASN A 1 236 ? -0.711 -19.374 5.195 1.00 94.50 236 ASN A O 1
ATOM 1751 N N . ARG A 1 237 ? 0.700 -20.509 6.513 1.00 94.00 237 ARG A N 1
ATOM 1752 C CA . ARG A 1 237 ? 0.895 -21.662 5.602 1.00 94.00 237 ARG A CA 1
ATOM 1753 C C . ARG A 1 237 ? 1.279 -21.274 4.159 1.00 94.00 237 ARG A C 1
ATOM 1755 O O . ARG A 1 237 ? 0.902 -21.950 3.205 1.00 94.00 237 ARG A O 1
ATOM 1762 N N . GLY A 1 238 ? 2.020 -20.179 3.999 1.00 95.50 238 GLY A N 1
ATOM 1763 C CA . GLY A 1 238 ? 2.526 -19.685 2.716 1.00 95.50 238 GLY A CA 1
ATOM 1764 C C . GLY A 1 238 ? 1.550 -18.860 1.862 1.00 95.50 238 GLY A C 1
ATOM 1765 O O . GLY A 1 238 ? 1.925 -18.443 0.769 1.00 95.50 238 GLY A O 1
ATOM 1766 N N . GLU A 1 239 ? 0.319 -18.600 2.314 1.00 97.50 239 GLU A N 1
ATOM 1767 C CA . GLU A 1 239 ? -0.626 -17.744 1.579 1.00 97.50 239 GLU A CA 1
ATOM 1768 C C . GLU A 1 239 ? -0.422 -16.249 1.917 1.00 97.50 239 GLU A C 1
ATOM 1770 O O . GLU A 1 239 ? 0.118 -15.905 2.966 1.00 97.50 239 GLU A O 1
ATOM 1775 N N . VAL A 1 240 ? -0.844 -15.341 1.030 1.00 97.56 240 VAL A N 1
ATOM 1776 C CA . VAL A 1 240 ? -0.687 -13.877 1.171 1.00 97.56 240 VAL A CA 1
ATOM 1777 C C . VAL A 1 240 ? -1.978 -13.106 0.850 1.00 97.56 240 VAL A C 1
ATOM 1779 O O . VAL A 1 240 ? -2.149 -11.982 1.326 1.00 97.56 240 VAL A O 1
ATOM 1782 N N . HIS A 1 241 ? -2.913 -13.672 0.077 1.00 98.31 241 HIS A N 1
ATOM 1783 C CA . HIS A 1 241 ? -4.160 -12.996 -0.308 1.00 98.31 241 HIS A CA 1
ATOM 1784 C C . HIS A 1 241 ? -5.159 -12.969 0.858 1.00 98.31 241 HIS A C 1
ATOM 1786 O O . HIS A 1 241 ? -5.685 -14.006 1.258 1.00 98.31 241 HIS A O 1
ATOM 1792 N N . CYS A 1 242 ? -5.460 -11.774 1.370 1.00 98.69 242 CYS A N 1
ATOM 1793 C CA . CYS A 1 242 ? -6.302 -11.530 2.543 1.00 98.69 242 CYS A CA 1
ATOM 1794 C C . CYS A 1 242 ? -7.677 -12.214 2.461 1.00 98.69 242 CYS A C 1
ATOM 1796 O O . CYS A 1 242 ? -8.167 -12.701 3.473 1.00 98.69 242 CYS A O 1
ATOM 1798 N N . SER A 1 243 ? -8.255 -12.325 1.261 1.00 98.50 243 SER A N 1
ATOM 1799 C CA . SER A 1 243 ? -9.497 -13.072 1.002 1.00 98.50 243 SER A CA 1
ATOM 1800 C C . SER A 1 243 ? -9.435 -14.536 1.448 1.00 98.50 243 SER A C 1
ATOM 1802 O O . SER A 1 243 ? -10.356 -15.028 2.091 1.00 98.50 243 SER A O 1
ATOM 1804 N N . LYS A 1 244 ? -8.336 -15.235 1.146 1.00 98.44 244 LYS A N 1
ATOM 1805 C CA . LYS A 1 244 ? -8.126 -16.635 1.542 1.00 98.44 244 LYS A CA 1
ATOM 1806 C C . LYS A 1 244 ? -7.768 -16.770 3.021 1.00 98.44 244 LYS A C 1
ATOM 1808 O O . LYS A 1 244 ? -8.158 -17.748 3.644 1.00 98.44 244 LYS A O 1
ATOM 1813 N N . ILE A 1 245 ? -7.057 -15.784 3.571 1.00 98.31 245 ILE A N 1
ATOM 1814 C CA . ILE A 1 245 ? -6.681 -15.716 4.994 1.00 98.31 245 ILE A CA 1
ATOM 1815 C C . ILE A 1 245 ? -7.924 -15.598 5.873 1.00 98.31 245 ILE A C 1
ATOM 1817 O O . ILE A 1 245 ? -8.096 -16.354 6.823 1.00 98.31 245 ILE A O 1
ATOM 1821 N N . CYS A 1 246 ? -8.810 -14.663 5.530 1.00 98.19 246 CYS A N 1
ATOM 1822 C CA . CYS A 1 246 ? -10.028 -14.396 6.287 1.00 98.19 246 CYS A CA 1
ATOM 1823 C C . CYS A 1 246 ? -11.182 -15.351 5.932 1.00 98.19 246 CYS A C 1
ATOM 1825 O O . CYS A 1 246 ? -12.248 -15.264 6.537 1.00 98.19 246 CYS A O 1
ATOM 1827 N N . GLY A 1 247 ? -11.013 -16.198 4.909 1.00 97.88 247 GLY A N 1
ATOM 1828 C CA . GLY A 1 247 ? -12.079 -16.999 4.295 1.00 97.88 247 GLY A CA 1
ATOM 1829 C C . GLY A 1 247 ? -13.113 -16.195 3.489 1.00 97.88 247 GLY A C 1
ATOM 1830 O O . GLY A 1 247 ? -14.017 -16.793 2.910 1.00 97.88 247 GLY A O 1
ATOM 1831 N N . LYS A 1 248 ? -12.998 -14.860 3.441 1.00 97.31 248 LYS A N 1
ATOM 1832 C CA . LYS A 1 248 ? -13.911 -13.939 2.749 1.00 97.31 248 LYS A CA 1
ATOM 1833 C C . LYS A 1 248 ? -13.238 -12.618 2.349 1.00 97.31 248 LYS A C 1
ATOM 1835 O O . LYS A 1 248 ? -12.240 -12.207 2.941 1.00 97.31 248 LYS A O 1
ATOM 1840 N N . THR A 1 249 ? -13.817 -11.936 1.363 1.00 96.75 249 THR A N 1
ATOM 1841 C CA . THR A 1 249 ? -13.673 -10.482 1.146 1.00 96.75 249 THR A CA 1
ATOM 1842 C C . THR A 1 249 ? -14.631 -9.708 2.063 1.00 96.75 249 THR A C 1
ATOM 1844 O O . THR A 1 249 ? -15.479 -10.323 2.703 1.00 96.75 249 THR A O 1
ATOM 1847 N N . PHE A 1 250 ? -14.512 -8.374 2.127 1.00 98.06 250 PHE A N 1
ATOM 1848 C CA . PHE A 1 250 ? -15.401 -7.526 2.936 1.00 98.06 250 PHE A CA 1
ATOM 1849 C C . PHE A 1 250 ? -16.115 -6.480 2.068 1.00 98.06 250 PHE A C 1
ATOM 1851 O O . PHE A 1 250 ? -15.473 -5.741 1.312 1.00 98.06 250 PHE A O 1
ATOM 1858 N N . ALA A 1 251 ? -17.436 -6.390 2.194 1.00 96.31 251 ALA A N 1
ATOM 1859 C CA . ALA A 1 251 ? -18.287 -5.454 1.469 1.00 96.31 251 ALA A CA 1
ATOM 1860 C C . ALA A 1 251 ? -18.179 -4.020 2.013 1.00 96.31 251 ALA A C 1
ATOM 1862 O O . ALA A 1 251 ? -18.152 -3.077 1.217 1.00 96.31 251 ALA A O 1
ATOM 1863 N N . THR A 1 252 ? -18.019 -3.829 3.327 1.00 95.88 252 THR A N 1
ATOM 1864 C CA . THR A 1 252 ? -17.916 -2.493 3.954 1.00 95.88 252 THR A CA 1
ATOM 1865 C C . THR A 1 252 ? -16.803 -2.403 5.005 1.00 95.88 252 THR A C 1
ATOM 1867 O O . THR A 1 252 ? -16.222 -3.413 5.419 1.00 95.88 252 THR A O 1
ATOM 1870 N N . ALA A 1 253 ? -16.488 -1.176 5.432 1.00 95.88 253 ALA A N 1
ATOM 1871 C CA . ALA A 1 253 ? -15.503 -0.927 6.482 1.00 95.88 253 ALA A CA 1
ATOM 1872 C C . ALA A 1 253 ? -15.971 -1.483 7.840 1.00 95.88 253 ALA A C 1
ATOM 1874 O O . ALA A 1 253 ? -15.152 -1.987 8.607 1.00 95.88 253 ALA A O 1
ATOM 1875 N N . GLU A 1 254 ? -17.277 -1.470 8.103 1.00 95.88 254 GLU A N 1
ATOM 1876 C CA . GLU A 1 254 ? -17.948 -2.041 9.274 1.00 95.88 254 GLU A CA 1
ATOM 1877 C C . GLU A 1 254 ? -17.740 -3.553 9.338 1.00 95.88 254 GLU A C 1
ATOM 1879 O O . GLU A 1 254 ? -17.298 -4.054 10.366 1.00 95.88 254 GLU A O 1
ATOM 1884 N N . GLU A 1 255 ? -17.980 -4.274 8.238 1.00 97.06 255 GLU A N 1
ATOM 1885 C CA . GLU A 1 255 ? -17.859 -5.738 8.182 1.00 97.06 255 GLU A CA 1
ATOM 1886 C C . GLU A 1 255 ? -16.412 -6.209 8.428 1.00 97.06 255 GLU A C 1
ATOM 1888 O O . GLU A 1 255 ? -16.155 -7.207 9.110 1.00 97.06 255 GLU A O 1
ATOM 1893 N N . HIS A 1 256 ? -15.440 -5.452 7.908 1.00 98.19 256 HIS A N 1
ATOM 1894 C CA . HIS A 1 256 ? -14.025 -5.630 8.226 1.00 98.19 256 HIS A CA 1
ATOM 1895 C C . HIS A 1 256 ? -13.733 -5.309 9.702 1.00 98.19 256 HIS A C 1
ATOM 1897 O O . HIS A 1 256 ? -13.035 -6.063 10.382 1.00 98.19 256 HIS A O 1
ATOM 1903 N N . SER A 1 257 ? -14.282 -4.208 10.218 1.00 97.75 257 SER A N 1
ATOM 1904 C CA . SER A 1 257 ? -14.062 -3.749 11.595 1.00 97.75 257 SER A CA 1
ATOM 1905 C C . SER A 1 257 ? -14.680 -4.683 12.633 1.00 97.75 257 SER A C 1
ATOM 1907 O O . SER A 1 257 ? -14.112 -4.884 13.702 1.00 97.75 257 SER A O 1
ATOM 1909 N N . GLU A 1 258 ? -15.831 -5.280 12.340 1.00 97.56 258 GLU A N 1
ATOM 1910 C CA . GLU A 1 258 ? -16.447 -6.347 13.125 1.00 97.56 258 GLU A CA 1
ATOM 1911 C C . GLU A 1 258 ? -15.570 -7.602 13.131 1.00 97.56 258 GLU A C 1
ATOM 1913 O O . GLU A 1 258 ? -15.195 -8.067 14.203 1.00 97.56 258 GLU A O 1
ATOM 1918 N N . TYR A 1 259 ? -15.154 -8.104 11.964 1.00 98.31 259 TYR A N 1
ATOM 1919 C CA . TYR A 1 259 ? -14.299 -9.293 11.875 1.00 98.31 259 TYR A CA 1
ATOM 1920 C C . TYR A 1 259 ? -12.977 -9.141 12.649 1.00 98.31 259 TYR A C 1
ATOM 1922 O O . TYR A 1 259 ? -12.534 -10.074 13.321 1.00 98.31 259 TYR A O 1
ATOM 1930 N N . ILE A 1 260 ? -12.357 -7.958 12.597 1.00 98.31 260 ILE A N 1
ATOM 1931 C CA . ILE A 1 260 ? -11.128 -7.665 13.344 1.00 98.31 260 ILE A CA 1
ATOM 1932 C C . ILE A 1 260 ? -11.389 -7.530 14.854 1.00 98.31 260 ILE A C 1
ATOM 1934 O O . ILE A 1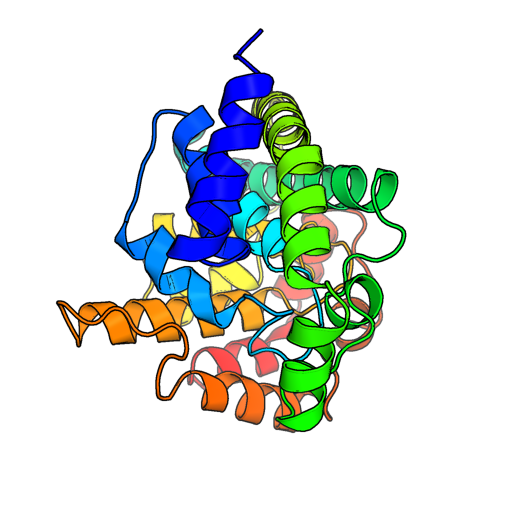 260 ? -10.606 -8.067 15.639 1.00 98.31 260 ILE A O 1
ATOM 1938 N N . ARG A 1 261 ? -12.481 -6.874 15.280 1.00 96.38 261 ARG A N 1
ATOM 1939 C CA . ARG A 1 261 ? -12.859 -6.766 16.707 1.00 96.38 261 ARG A CA 1
ATOM 1940 C C . ARG A 1 261 ? -13.250 -8.118 17.311 1.00 96.38 261 ARG A C 1
ATOM 1942 O O . ARG A 1 261 ? -12.856 -8.402 18.437 1.00 96.38 261 ARG A O 1
ATOM 1949 N N . ASN A 1 262 ? -13.897 -8.988 16.537 1.00 97.12 262 ASN A N 1
ATOM 1950 C CA . ASN A 1 262 ? -14.236 -10.368 16.908 1.00 97.12 262 ASN A CA 1
ATOM 1951 C C . ASN A 1 262 ? -13.019 -11.324 16.836 1.00 97.12 262 ASN A C 1
ATOM 1953 O O . ASN A 1 262 ? -13.174 -12.538 16.731 1.00 97.12 262 ASN A O 1
ATOM 1957 N N . GLY A 1 263 ? -11.794 -10.786 16.888 1.00 96.81 263 GLY A N 1
ATOM 1958 C CA . GLY A 1 263 ? -10.551 -11.541 17.046 1.00 96.81 263 GLY A CA 1
ATOM 1959 C C . GLY A 1 263 ? -9.910 -12.069 15.760 1.00 96.81 263 GLY A C 1
ATOM 1960 O O . GLY A 1 263 ? -8.839 -12.664 15.859 1.00 96.81 263 GLY A O 1
ATOM 1961 N N . GLY A 1 264 ? -10.489 -11.831 14.575 1.00 96.75 264 GLY A N 1
ATOM 1962 C CA . GLY A 1 264 ? -10.132 -12.480 13.301 1.00 96.75 264 GLY A CA 1
ATOM 1963 C C . GLY A 1 264 ? -8.628 -12.592 13.005 1.00 96.75 264 GLY A C 1
ATOM 1964 O O . GLY A 1 264 ? -8.016 -13.627 13.251 1.00 96.75 264 GLY A O 1
ATOM 1965 N N . CYS A 1 265 ? -7.989 -11.528 12.508 1.00 97.81 265 CYS A N 1
ATOM 1966 C CA . CYS A 1 265 ? -6.552 -11.553 12.176 1.00 97.81 265 CYS A CA 1
ATOM 1967 C C . CYS A 1 265 ? -5.609 -11.489 13.401 1.00 97.81 265 CYS A C 1
ATOM 1969 O O . CYS A 1 265 ? -4.416 -11.241 13.224 1.00 97.81 265 CYS A O 1
ATOM 1971 N N . SER A 1 266 ? -6.098 -11.652 14.638 1.00 97.19 266 SER A N 1
ATOM 1972 C CA . SER A 1 266 ? -5.355 -11.342 15.878 1.00 97.19 266 SER A CA 1
ATOM 1973 C C . SER A 1 266 ? -3.958 -11.972 15.955 1.00 97.19 266 SER A C 1
ATOM 1975 O O . SER A 1 266 ? -2.989 -11.268 16.246 1.00 97.19 266 SER A O 1
ATOM 1977 N N . LYS A 1 267 ? -3.838 -13.267 15.636 1.00 96.50 267 LYS A N 1
ATOM 1978 C CA . LYS A 1 267 ? -2.568 -14.009 15.676 1.00 96.50 267 LYS A CA 1
ATOM 1979 C C . LYS A 1 267 ? -1.555 -13.482 14.653 1.00 96.50 267 LYS A C 1
ATOM 1981 O O . LYS A 1 267 ? -0.418 -13.201 15.018 1.00 96.50 267 LYS A O 1
ATOM 1986 N N . LEU A 1 268 ? -1.988 -13.222 13.416 1.00 96.94 268 LEU A N 1
ATOM 1987 C CA . LEU A 1 268 ? -1.152 -12.592 12.383 1.00 96.94 268 LEU A CA 1
ATOM 1988 C C . LEU A 1 268 ? -0.715 -11.178 12.776 1.00 96.94 268 LEU A C 1
ATOM 1990 O O . LEU A 1 268 ? 0.433 -10.810 12.545 1.00 96.94 268 LEU A O 1
ATOM 1994 N N . LEU A 1 269 ? -1.606 -10.392 13.390 1.00 98.06 269 LEU A N 1
ATOM 1995 C CA . LEU A 1 269 ? -1.270 -9.051 13.870 1.00 98.06 269 LEU A CA 1
ATOM 1996 C C . LEU A 1 269 ? -0.176 -9.105 14.945 1.00 98.06 269 LEU A C 1
ATOM 1998 O O . LEU A 1 269 ? 0.757 -8.315 14.864 1.00 98.06 269 LEU A O 1
ATOM 2002 N N . ASN A 1 270 ? -0.253 -10.049 15.893 1.00 97.62 270 ASN A N 1
ATOM 2003 C CA . ASN A 1 270 ? 0.763 -10.248 16.936 1.00 97.62 270 ASN A CA 1
ATOM 2004 C C . ASN A 1 270 ? 2.121 -10.697 16.369 1.00 97.62 270 ASN A C 1
ATOM 2006 O O . ASN A 1 270 ? 3.153 -10.152 16.758 1.00 97.62 270 ASN A O 1
ATOM 2010 N N . VAL A 1 271 ? 2.130 -11.654 15.433 1.00 97.06 271 VAL A N 1
ATOM 2011 C CA . VAL A 1 271 ? 3.350 -12.128 14.750 1.00 97.06 271 VAL A CA 1
ATOM 2012 C C . VAL A 1 271 ? 4.025 -10.975 13.997 1.00 97.06 271 VAL A C 1
ATOM 2014 O O . VAL A 1 271 ? 5.224 -10.728 14.143 1.00 97.06 271 VAL A O 1
ATOM 2017 N N . LEU A 1 272 ? 3.244 -10.198 13.242 1.00 97.06 272 LEU A N 1
ATOM 2018 C CA . LEU A 1 272 ? 3.754 -9.061 12.480 1.00 97.06 272 LEU A CA 1
ATOM 2019 C C . LEU A 1 272 ? 4.295 -7.939 13.379 1.00 97.06 272 LEU A C 1
ATOM 2021 O O . LEU A 1 272 ? 5.359 -7.401 13.065 1.00 97.06 272 LEU A O 1
ATOM 2025 N N . SER A 1 273 ? 3.662 -7.628 14.516 1.00 96.19 273 SER A N 1
ATOM 2026 C CA . SER A 1 273 ? 4.213 -6.6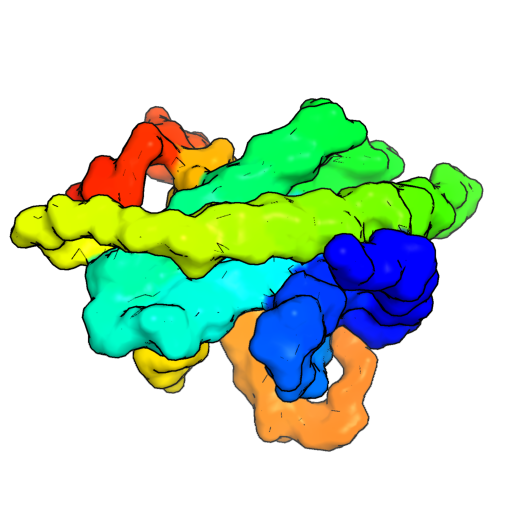58 15.476 1.00 96.19 273 SER A CA 1
ATOM 2027 C C . SER A 1 273 ? 5.381 -7.195 16.308 1.00 96.19 273 SER A C 1
ATOM 2029 O O . SER A 1 273 ? 6.199 -6.403 16.766 1.00 96.19 273 SER A O 1
ATOM 2031 N N . GLY A 1 274 ? 5.525 -8.516 16.454 1.00 90.06 274 GLY A N 1
ATOM 2032 C CA . GLY A 1 274 ? 6.486 -9.126 17.383 1.00 90.06 274 GLY A CA 1
ATOM 2033 C C . GLY A 1 274 ? 6.001 -9.093 18.837 1.00 90.06 274 GLY A C 1
ATOM 2034 O O . GLY A 1 274 ? 6.792 -8.881 19.748 1.00 90.06 274 GLY A O 1
ATOM 2035 N N . THR A 1 275 ? 4.689 -9.242 19.040 1.00 75.94 275 THR A N 1
ATOM 2036 C CA . THR A 1 275 ? 4.013 -9.192 20.348 1.00 75.94 275 THR A CA 1
ATOM 2037 C C . THR A 1 275 ? 3.168 -10.457 20.556 1.00 75.94 275 THR A C 1
ATOM 2039 O O . THR A 1 275 ? 1.946 -10.377 20.730 1.00 75.94 275 THR A O 1
ATOM 2042 N N . GLY A 1 276 ? 3.798 -11.626 20.441 1.00 54.97 276 GLY A N 1
ATOM 2043 C CA . GLY A 1 276 ? 3.187 -12.955 20.548 1.00 54.97 276 GLY A CA 1
ATOM 2044 C C . GLY A 1 276 ? 4.224 -14.029 20.836 1.00 54.97 276 GLY A C 1
ATOM 2045 O O . GLY A 1 276 ? 5.425 -13.683 20.804 1.00 54.97 276 GLY A O 1
#

Foldseek 3Di:
DPDLQVLLVQLLVCCVQQNLQLSLLQSQLVLVVDDDVLLSQLLLQPDCPHVVQQWAHSNLNNLLLSLLLLLVVLDVDLQQSLQLSLQLQQLLVVLLCVVPVHRTRCVQQVFSRNDPVRVVCSVVVCVSVSSSVSSSVRSVVSNVSSVVSSPDRRDDDPDRFDALLLLLCVLLVHDNSLSSSLSQCGCNGSLPQIFRSNLSSLLSVLSSVQCVVVPPDRDSDGPPSCVLVVLLCVVQVNDGGSCVQQVHGDPGSVRSRVCVVVVRCVVNSCSSSVND

Radius of gyration: 17.04 Å; chains: 1; bounding box: 44×42×42 Å

InterPro domains:
  IPR010181 CGCAxxGCC motif [PF09719] (20-138)
  IPR010181 CGCAxxGCC motif [PF09719] (166-268)

Sequence (276 aa):
MKNTCSTRKEARSLLFKLGCTGALFAVVNKNFGQRDSEVEKATGPLCGGILQEGHQCGMLWGAALAAGAEANRRTKDPNAATSLAISTARDLVDSFNQRKSSVNCRDITNCNQKSVLGQIKFFISGKPLNCARLIGRWAPEAVTTAERSLALTPESSDMPIVSCASIVAEKMGADKEKAMMLAGFAGGIGLSGNACGALGAAVYLGAEKWFRENPGEVRFIVPGVEQKMLDFLMENRGEVHCSKICGKTFATAEEHSEYIRNGGCSKLLNVLSGTG

Secondary structure (DSSP, 8-state):
---HHHHHHHHHHHHHHHHHHHHHHHHHHHHTT---HHHHHHTGGGTTTTTTSS-B-HHHHHHHHHHHHHHHHH-S-HHHHHHHHHHHHHHHHHHHHHHSS--BHHHHHTS-TTSHHHHHHHHHTTHHHHHHHHHHHHHHHHHHHHHHHTTSPPPP-SS----HHHHHHHHTT--HHHHHHTGGGTTTTTT-S-B-HHHHHHHHHHHHHHHHHSTT---SSPTTTTHHHHHHHHHTTT--BHHHHSSS--SSHHHHHHHHHTTTTHHHHHHHHT--

Organism: NCBI:txid1544798

pLDDT: mean 94.95, std 6.55, range [43.41, 98.81]